Protein AF-A0A358QRC4-F1 (afdb_monomer)

Foldseek 3Di:
DDDDDDDDDDDDDDDDDDDDDDDDDDDDDDDDDDDDPDPDQQFDFAQAPNDTDGHGPVVSVVRNVVRVVVVVVVVVVVVVVVQQVQLCVQQVVQDDAPNHTRRGPVSVVVSVLLVVQLVVVVVVVDDPVVSVVVSVVVVVVVVVVVVVVVVVVVVVVVVLVVVLVVVVVVLVVVCCVVPVVCPDPVNVVVQDVQLVVLCVQCSVVVNPGGDRSNVSSVVVVVVVVVVVVVVVVVVVVCVVPPPVPPPDPPPPPPPADPVRLVPDDPVVVVVVVVVVVVVVVVVD

Mean predicted aligned error: 19.72 Å

Sequence (284 aa):
MDEFTNQSEVSQEQTQEVTQETTQETTQENTTQQVEQTPEPQRIKVKYNHQELELPYEEAVQHIQKGMNYDKAIERTRQEAAQQARDTYIAEQGYTWNGKPITTEAEYKEALREKEIYDRYQAQGLPEDVIQKLAKIDKIESEWENSKRSREESERKAQDEKDFTDRRNSMYEEFATEFPDYNTEEKWKTIPREVFVEAEKWLKSGGREGRRLADALTRYNWKQNMAQQQASEANQANAEASTGSVKGQAKSGTFFTRDQVANMSREEIRANYNAIKESEKRWK

pLDDT: mean 75.8, std 21.56, range [24.78, 96.31]

Radius of gyration: 40.07 Å; Cα contacts (8 Å, |Δi|>4): 136; chains: 1; bounding box: 69×63×121 Å

Solvent-accessible surface area (backbone atoms only — not comparable to full-atom values): 16890 Å² total; per-residue (Å²): 136,85,88,81,90,86,81,87,83,90,78,90,81,91,80,89,81,92,84,83,86,87,79,90,82,91,80,91,80,90,76,94,72,88,75,78,83,68,80,76,65,59,64,36,81,31,68,40,94,95,38,82,43,80,27,41,48,74,59,26,53,53,45,45,56,49,30,55,51,48,50,52,50,52,49,48,52,50,51,51,50,52,48,51,53,48,16,52,51,39,38,72,69,61,42,67,54,98,90,38,77,31,49,35,60,68,52,46,56,48,48,51,50,53,47,53,49,43,53,56,39,49,74,69,71,54,56,70,76,56,40,61,52,48,49,50,49,53,50,52,51,52,53,50,52,50,51,50,51,53,47,54,52,50,53,48,51,52,48,54,52,49,55,50,50,52,52,52,51,51,47,51,53,50,29,43,68,78,41,56,80,44,69,41,74,72,46,44,72,67,57,57,69,68,28,54,52,28,24,48,38,12,63,75,53,74,67,77,38,68,31,57,49,54,58,26,45,52,53,50,52,51,54,52,51,51,52,50,49,52,51,51,51,50,51,50,50,48,61,71,67,39,85,76,66,75,89,53,94,58,81,71,73,79,80,71,50,76,69,53,59,74,71,50,54,74,64,57,52,51,54,50,52,49,54,52,60,59,51,55,68,75,77,114

Secondary structure (DSSP, 8-state):
-------------------------------------PPPP-EEEEEETTEEEEEEHHHHHHHHHHHHHHHHHHHHHHHHHHHHHHHHHHHHHT-EETTEE--SHHHHHHHHHHHHHHHHHHTTT--HHHHHHHHHHHHHHHHHHHHHHHHHHHHHHHHHHHHHHHHHHHHHHHHHHH-GGGGSHHHHHTS-HHHHHHHHHHHHHTSSSS--HHHHHHHHHHHHHHHHHHHHHHHHHHHHH-TTS------------HHHHHTS-HHHHHHHHHHHHHHHTT--

Structure (mmCIF, N/CA/C/O backbone):
data_AF-A0A358QRC4-F1
#
_entry.id   AF-A0A358QRC4-F1
#
loop_
_atom_site.group_PDB
_atom_site.id
_atom_site.type_symbol
_atom_site.label_atom_id
_atom_site.label_alt_id
_atom_site.label_comp_id
_atom_site.label_asym_id
_atom_site.label_entity_id
_atom_site.label_seq_id
_atom_site.pdbx_PDB_ins_code
_atom_site.Cartn_x
_atom_site.Cartn_y
_atom_site.Cartn_z
_atom_site.occupancy
_atom_site.B_iso_or_equiv
_atom_site.auth_seq_id
_atom_site.auth_comp_id
_atom_site.auth_asym_id
_atom_site.auth_atom_id
_atom_site.pdbx_PDB_model_num
ATOM 1 N N . MET A 1 1 ? -25.048 -45.922 -8.218 1.00 35.94 1 MET A N 1
ATOM 2 C CA . MET A 1 1 ? -23.716 -45.881 -8.839 1.00 35.94 1 MET A CA 1
ATOM 3 C C . MET A 1 1 ? -23.920 -46.123 -10.314 1.00 35.94 1 MET A C 1
ATOM 5 O O . MET A 1 1 ? -24.384 -47.196 -10.675 1.00 35.94 1 MET A O 1
ATOM 9 N N . ASP A 1 2 ? -23.694 -45.034 -11.043 1.00 38.53 2 ASP A N 1
ATOM 10 C CA . ASP A 1 2 ? -23.218 -44.882 -12.422 1.00 38.53 2 ASP A CA 1
ATOM 11 C C . ASP A 1 2 ? -24.087 -45.473 -13.549 1.00 38.53 2 ASP A C 1
ATOM 13 O O . ASP A 1 2 ? -24.225 -46.683 -13.677 1.00 38.53 2 ASP A O 1
ATOM 17 N N . GLU A 1 3 ? -24.906 -44.694 -14.264 1.00 35.22 3 GLU A N 1
ATOM 18 C CA . GLU A 1 3 ? -24.659 -43.590 -15.224 1.00 35.22 3 GLU A CA 1
ATOM 19 C C . GLU A 1 3 ? -24.242 -44.002 -16.655 1.00 35.22 3 GLU A C 1
ATOM 21 O O . GLU A 1 3 ? -23.222 -44.637 -16.889 1.00 35.22 3 GLU A O 1
ATOM 26 N N . PHE A 1 4 ? -25.073 -43.505 -17.583 1.00 39.59 4 PHE A N 1
ATOM 27 C CA . PHE A 1 4 ? -24.833 -43.072 -18.966 1.00 39.59 4 PHE A CA 1
ATOM 28 C C . PHE A 1 4 ? -24.552 -44.080 -20.099 1.00 39.59 4 PHE A C 1
ATOM 30 O O . PHE A 1 4 ? -23.430 -44.451 -20.424 1.00 39.59 4 PHE A O 1
ATOM 37 N N . THR A 1 5 ? -25.650 -44.415 -20.786 1.00 37.06 5 THR A N 1
ATOM 38 C CA . THR A 1 5 ? -25.982 -43.993 -22.165 1.00 37.06 5 THR A CA 1
ATOM 39 C C . THR A 1 5 ? -24.822 -43.684 -23.120 1.00 37.06 5 THR A C 1
ATOM 41 O O . THR A 1 5 ? -24.160 -42.658 -23.003 1.00 37.06 5 THR A O 1
ATOM 44 N N . ASN A 1 6 ? -24.709 -44.494 -24.174 1.00 34.56 6 ASN A N 1
ATOM 45 C CA . ASN A 1 6 ? -24.026 -44.153 -25.419 1.00 34.56 6 ASN A CA 1
ATOM 46 C C . ASN A 1 6 ? -25.013 -44.433 -26.568 1.00 34.56 6 ASN A C 1
ATOM 48 O O . ASN A 1 6 ? -25.379 -45.588 -26.788 1.00 34.56 6 ASN A O 1
ATOM 52 N N . GLN A 1 7 ? -25.515 -43.384 -27.228 1.00 38.19 7 GLN A N 1
ATOM 53 C CA . GLN A 1 7 ? -26.351 -43.491 -28.426 1.00 38.19 7 GLN A CA 1
ATOM 54 C C . GLN A 1 7 ? -25.616 -42.908 -29.629 1.00 38.19 7 GLN A C 1
ATOM 56 O O . GLN A 1 7 ? -25.022 -41.833 -29.574 1.00 38.19 7 GLN A O 1
ATOM 61 N N . SER A 1 8 ? -25.686 -43.696 -30.691 1.00 33.47 8 SER A N 1
ATOM 62 C CA . SER A 1 8 ? -25.195 -43.486 -32.039 1.00 33.47 8 SER A CA 1
ATOM 63 C C . SER A 1 8 ? -25.976 -42.417 -32.820 1.00 33.47 8 SER A C 1
ATOM 65 O O . SER A 1 8 ? -27.046 -41.986 -32.408 1.00 33.47 8 SER A O 1
ATOM 67 N N . GLU A 1 9 ? -25.451 -42.149 -34.021 1.00 36.66 9 GLU A N 1
ATOM 68 C CA . GLU A 1 9 ? -26.154 -41.776 -35.266 1.00 36.66 9 GLU A CA 1
ATOM 69 C C . GLU A 1 9 ? -26.205 -40.303 -35.724 1.00 36.66 9 GLU A C 1
ATOM 71 O O . GLU A 1 9 ? -27.035 -39.485 -35.349 1.00 36.66 9 GLU A O 1
ATOM 76 N N . VAL A 1 10 ? -25.266 -40.039 -36.641 1.00 36.47 10 VAL A N 1
ATOM 77 C CA . VAL A 1 10 ? -25.372 -39.410 -37.973 1.00 36.47 10 VAL A CA 1
ATOM 78 C C . VAL A 1 10 ? -26.784 -39.085 -38.514 1.00 36.47 10 VAL A C 1
ATOM 80 O O . VAL A 1 10 ? -27.648 -39.948 -38.620 1.00 36.47 10 VAL A O 1
ATOM 83 N N . SER A 1 11 ? -26.930 -37.866 -39.049 1.00 32.41 11 SER A N 1
ATOM 84 C CA . SER A 1 11 ? -27.762 -37.477 -40.214 1.00 32.41 11 SER A CA 1
ATOM 85 C C . SER A 1 11 ? -27.084 -36.240 -40.848 1.00 32.41 11 SER A C 1
ATOM 87 O O . SER A 1 11 ? -26.689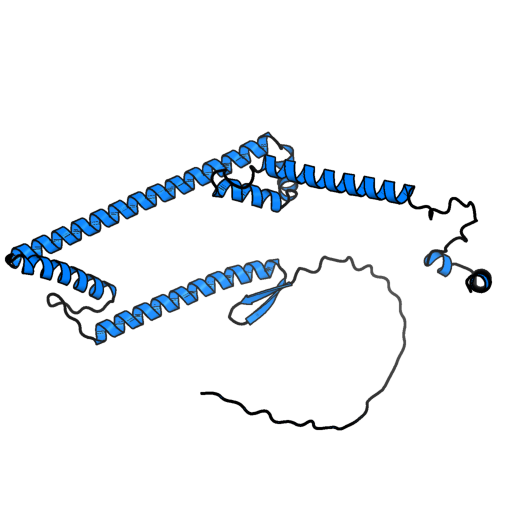 -35.345 -40.106 1.00 32.41 11 SER A O 1
ATOM 89 N N . GLN A 1 12 ? -26.637 -36.224 -42.119 1.00 32.22 12 GLN A N 1
ATOM 90 C CA . GLN A 1 12 ? -27.404 -36.040 -43.377 1.00 32.22 12 GLN A CA 1
ATOM 91 C C . GLN A 1 12 ? -28.421 -34.890 -43.294 1.00 32.22 12 GLN A C 1
ATOM 93 O O . GLN A 1 12 ? -29.162 -34.819 -42.327 1.00 32.22 12 GLN A O 1
ATOM 98 N N . GLU A 1 13 ? -28.620 -33.988 -44.253 1.00 31.91 13 GLU A N 1
ATOM 99 C CA . GLU A 1 13 ? -28.016 -33.563 -45.526 1.00 31.91 13 GLU A CA 1
ATOM 100 C C . GLU A 1 13 ? -28.882 -32.342 -45.974 1.00 31.91 13 GLU A C 1
ATOM 102 O O . GLU A 1 13 ? -29.924 -32.089 -45.371 1.00 31.91 13 GLU A O 1
ATOM 107 N N . GLN A 1 14 ? -28.507 -31.678 -47.076 1.00 32.22 14 GLN A N 1
ATOM 108 C CA . GLN A 1 14 ? -29.320 -30.781 -47.937 1.00 32.22 14 GLN A CA 1
ATOM 109 C C . GLN A 1 14 ? -29.411 -29.266 -47.628 1.00 32.22 14 GLN A C 1
ATOM 111 O O . GLN A 1 14 ? -29.562 -28.877 -46.479 1.00 32.22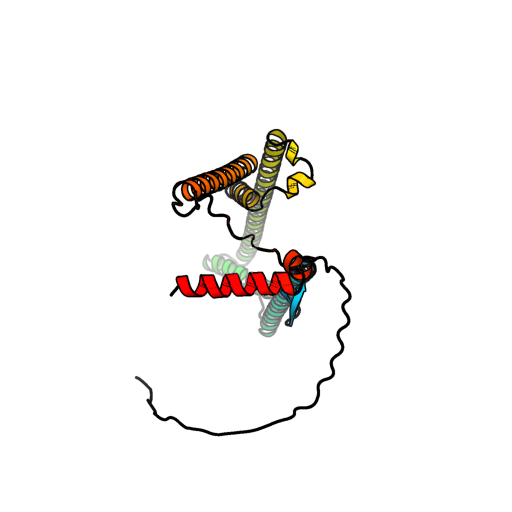 14 GLN A O 1
ATOM 116 N N . THR A 1 15 ? -29.446 -28.314 -48.583 1.00 26.53 15 THR A N 1
ATOM 117 C CA . THR A 1 15 ? -29.218 -28.222 -50.056 1.00 26.53 15 THR A CA 1
ATOM 118 C C . THR A 1 15 ? -29.613 -26.782 -50.491 1.00 26.53 15 THR A C 1
ATOM 120 O O . THR A 1 15 ? -30.682 -26.350 -50.082 1.00 26.53 15 THR A O 1
ATOM 123 N N . GLN A 1 16 ? -28.791 -26.114 -51.338 1.00 33.03 16 GLN A N 1
ATOM 124 C CA . GLN A 1 16 ? -29.100 -25.073 -52.380 1.00 33.03 16 GLN A CA 1
ATOM 125 C C . GLN A 1 16 ? -29.809 -23.740 -51.980 1.00 33.03 16 GLN A C 1
ATOM 127 O O . GLN A 1 16 ? -30.499 -23.682 -50.978 1.00 33.03 16 GLN A O 1
ATOM 132 N N . GLU A 1 17 ? -29.731 -22.587 -52.672 1.00 28.89 17 GLU A N 1
ATOM 133 C CA . GLU A 1 17 ? -29.199 -22.129 -53.976 1.00 28.89 17 GLU A CA 1
ATOM 134 C C . GLU A 1 17 ? -29.211 -20.566 -54.029 1.00 28.89 17 GLU A C 1
ATOM 136 O O . GLU A 1 17 ? -30.037 -19.974 -53.344 1.00 28.89 17 GLU A O 1
ATOM 141 N N . VAL A 1 18 ? -28.326 -19.944 -54.848 1.00 29.19 18 VAL A N 1
ATOM 142 C CA . VAL A 1 18 ? -28.559 -18.853 -55.862 1.00 29.19 18 VAL A CA 1
ATOM 143 C C . VAL A 1 18 ? -29.389 -17.606 -55.457 1.00 29.19 18 VAL A C 1
ATOM 145 O O . VAL A 1 18 ? -30.434 -17.717 -54.844 1.00 29.19 18 VAL A O 1
ATOM 148 N N . THR A 1 19 ? -29.168 -16.346 -55.853 1.00 24.78 19 THR A N 1
ATOM 149 C CA . THR A 1 19 ? -28.213 -15.555 -56.659 1.00 24.78 19 THR A CA 1
ATOM 150 C C . THR A 1 19 ? -28.744 -14.112 -56.591 1.00 24.78 19 THR A C 1
ATOM 152 O O . THR A 1 19 ? -29.960 -13.934 -56.587 1.00 24.78 19 THR A O 1
ATOM 155 N N . GLN A 1 20 ? -27.884 -13.089 -56.626 1.00 30.41 20 GLN A N 1
ATOM 156 C CA . GLN A 1 20 ? -28.142 -11.879 -57.426 1.00 30.41 20 GLN A CA 1
ATOM 157 C C . GLN A 1 20 ? -26.824 -11.149 -57.734 1.00 30.41 20 GLN A C 1
ATOM 159 O O . GLN A 1 20 ? -26.189 -10.554 -56.868 1.00 30.41 20 GLN A O 1
ATOM 164 N N . GLU A 1 21 ? -26.418 -11.269 -59.000 1.00 30.94 21 GLU A N 1
ATOM 165 C CA . GLU A 1 21 ? -25.492 -10.389 -59.719 1.00 30.94 21 GLU A CA 1
ATOM 166 C C . GLU A 1 21 ? -26.138 -9.025 -60.023 1.00 30.94 21 GLU A C 1
ATOM 168 O O . GLU A 1 21 ? -27.359 -8.887 -59.914 1.00 30.94 21 GLU A O 1
ATOM 173 N N . THR A 1 22 ? -25.308 -8.110 -60.559 1.00 25.28 22 THR A N 1
ATOM 174 C CA . THR A 1 22 ? -25.583 -6.879 -61.352 1.00 25.28 22 THR A CA 1
ATOM 175 C C . THR A 1 22 ? -25.091 -5.637 -60.588 1.00 25.28 22 THR A C 1
ATOM 177 O O . THR A 1 22 ? -25.573 -5.370 -59.498 1.00 25.28 22 THR A O 1
ATOM 180 N N . THR A 1 23 ? -24.152 -4.796 -61.036 1.00 25.36 23 THR A N 1
ATOM 181 C CA . THR A 1 23 ? -23.412 -4.666 -62.300 1.00 25.36 23 THR A CA 1
ATOM 182 C C . THR A 1 23 ? -22.198 -3.754 -62.075 1.00 25.36 23 THR A C 1
ATOM 184 O O . THR A 1 23 ? -22.209 -2.886 -61.205 1.00 25.36 23 THR A O 1
ATOM 187 N N . GLN A 1 24 ? -21.152 -3.983 -62.869 1.00 29.31 24 GLN A N 1
ATOM 188 C CA . GLN A 1 24 ? -19.954 -3.154 -63.010 1.00 29.31 24 GLN A CA 1
ATOM 189 C C . GLN A 1 24 ? -20.276 -1.749 -63.539 1.00 29.31 24 GLN A C 1
ATOM 191 O O . GLN A 1 24 ? -21.011 -1.626 -64.511 1.00 29.31 24 GLN A O 1
ATOM 196 N N . GLU A 1 25 ? -19.563 -0.729 -63.059 1.00 27.47 25 GLU A N 1
ATOM 197 C CA . GLU A 1 25 ? -19.023 0.273 -63.980 1.00 27.47 25 GLU A CA 1
ATOM 198 C C . GLU A 1 25 ? -17.669 0.798 -63.494 1.00 27.47 25 GLU A C 1
ATOM 200 O O . GLU A 1 25 ? -17.449 1.126 -62.330 1.00 27.47 25 GLU A O 1
ATOM 205 N N . THR A 1 26 ? -16.724 0.770 -64.425 1.00 26.81 26 THR A N 1
ATOM 206 C CA . THR A 1 26 ? -15.337 1.200 -64.306 1.00 26.81 26 THR A CA 1
ATOM 207 C C . THR A 1 26 ? -15.262 2.716 -64.449 1.00 26.81 26 THR A C 1
ATOM 209 O O . THR A 1 26 ? -15.763 3.249 -65.429 1.00 26.81 26 THR A O 1
ATOM 212 N N . THR A 1 27 ? -14.547 3.409 -63.564 1.00 24.91 27 THR A N 1
ATOM 213 C CA . THR A 1 27 ? -13.759 4.598 -63.932 1.00 24.91 27 THR A CA 1
ATOM 214 C C . THR A 1 27 ? -12.578 4.713 -62.971 1.00 24.91 27 THR A C 1
ATOM 216 O O . THR A 1 27 ? -12.746 4.848 -61.762 1.00 24.91 27 THR A O 1
ATOM 219 N N . GLN A 1 28 ? -11.371 4.603 -63.524 1.00 28.77 28 GLN A N 1
ATOM 220 C CA . GLN A 1 28 ? -10.134 5.008 -62.869 1.00 28.77 28 GLN A CA 1
ATOM 221 C C . GLN A 1 28 ? -10.075 6.535 -62.849 1.00 28.77 28 GLN A C 1
ATOM 223 O O . GLN A 1 28 ? -10.122 7.149 -63.910 1.00 28.77 28 GLN A O 1
ATOM 228 N N . GLU A 1 29 ? -9.839 7.128 -61.683 1.00 26.30 29 GLU A N 1
ATOM 229 C CA . GLU A 1 29 ? -9.056 8.356 -61.618 1.00 26.30 29 GLU A CA 1
ATOM 230 C C . GLU A 1 29 ? -8.126 8.316 -60.406 1.00 26.30 29 GLU A C 1
ATOM 232 O O . GLU A 1 29 ? -8.501 8.025 -59.272 1.00 26.30 29 GLU A O 1
ATOM 237 N N . ASN A 1 30 ? -6.857 8.517 -60.724 1.00 27.59 30 ASN A N 1
ATOM 238 C CA . ASN A 1 30 ? -5.701 8.457 -59.862 1.00 27.59 30 ASN A CA 1
ATOM 239 C C . ASN A 1 30 ? -5.524 9.849 -59.245 1.00 27.59 30 ASN A C 1
ATOM 241 O O . ASN A 1 30 ? -5.210 10.788 -59.969 1.00 27.59 30 ASN A O 1
ATOM 245 N N . THR A 1 31 ? -5.706 10.000 -57.934 1.00 26.44 31 THR A N 1
ATOM 246 C CA . THR A 1 31 ? -5.122 11.129 -57.196 1.00 26.44 31 THR A CA 1
ATOM 247 C C . THR A 1 31 ? -4.416 10.597 -55.962 1.00 26.44 31 THR A C 1
ATOM 249 O O . THR A 1 31 ? -5.024 10.157 -54.991 1.00 26.44 31 THR A O 1
ATOM 252 N N . THR A 1 32 ? -3.095 10.645 -56.045 1.00 29.02 32 THR A N 1
ATOM 253 C CA . THR A 1 32 ? -2.133 10.483 -54.966 1.00 29.02 32 THR A CA 1
ATOM 254 C C . THR A 1 32 ? -2.446 11.451 -53.823 1.00 29.02 32 THR A C 1
ATOM 256 O O . THR A 1 32 ? -2.274 12.658 -53.978 1.00 29.02 32 THR A O 1
ATOM 259 N N . GLN A 1 33 ? -2.831 10.933 -52.658 1.00 28.23 33 GLN A N 1
ATOM 260 C CA . GLN A 1 33 ? -2.578 11.597 -51.381 1.00 28.23 33 GLN A CA 1
ATOM 261 C C . GLN A 1 33 ? -1.934 10.599 -50.424 1.00 28.23 33 GLN A C 1
ATOM 263 O O . GLN A 1 33 ? -2.440 9.516 -50.142 1.00 28.23 33 GLN A O 1
ATOM 268 N N . GLN A 1 34 ? -0.739 10.987 -50.008 1.00 31.95 34 GLN A N 1
ATOM 269 C CA . GLN A 1 34 ? 0.137 10.333 -49.062 1.00 31.95 34 GLN A CA 1
ATOM 270 C C . GLN A 1 34 ? -0.545 10.379 -47.688 1.00 31.95 34 GLN A C 1
ATOM 272 O O . GLN A 1 34 ? -0.606 11.436 -47.068 1.00 31.95 34 GLN A O 1
ATOM 277 N N . VAL A 1 35 ? -1.110 9.257 -47.235 1.00 28.11 35 VAL A N 1
ATOM 278 C CA . VAL A 1 35 ? -1.639 9.149 -45.871 1.00 28.11 35 VAL A CA 1
ATOM 279 C C . VAL A 1 35 ? -0.479 8.772 -44.959 1.00 28.11 35 VAL A C 1
ATOM 281 O O . VAL A 1 35 ? 0.003 7.639 -44.952 1.00 28.11 35 VAL A O 1
ATOM 284 N N . GLU A 1 36 ? -0.009 9.776 -44.232 1.00 32.78 36 GLU A N 1
ATOM 285 C CA . GLU A 1 36 ? 0.770 9.665 -43.005 1.00 32.78 36 GLU A CA 1
ATOM 286 C C . GLU A 1 36 ? 0.129 8.593 -42.105 1.00 32.78 36 GLU A C 1
ATOM 288 O O . GLU A 1 36 ? -1.006 8.750 -41.648 1.00 32.78 36 GLU A O 1
ATOM 293 N N . GLN A 1 37 ? 0.822 7.470 -41.880 1.00 29.97 37 GLN A N 1
ATOM 294 C CA . GLN A 1 37 ? 0.393 6.471 -40.901 1.00 29.97 37 GLN A CA 1
ATOM 295 C C . GLN A 1 37 ? 0.541 7.076 -39.504 1.00 29.97 37 GLN A C 1
ATOM 297 O O . GLN A 1 37 ? 1.573 6.961 -38.848 1.00 29.97 37 GLN A O 1
ATOM 302 N N . THR A 1 38 ? -0.513 7.758 -39.073 1.00 36.56 38 THR A N 1
ATOM 303 C CA . THR A 1 38 ? -0.747 8.084 -37.671 1.00 36.56 38 THR A CA 1
ATOM 304 C C . THR A 1 38 ? -0.871 6.750 -36.925 1.00 36.56 38 THR A C 1
ATOM 306 O O . THR A 1 38 ? -1.622 5.891 -37.393 1.00 36.56 38 THR A O 1
ATOM 309 N N . PRO A 1 39 ? -0.139 6.513 -35.819 1.00 42.53 39 PRO A N 1
ATOM 310 C CA . PRO A 1 39 ? -0.280 5.275 -35.063 1.00 42.53 39 PRO A CA 1
ATOM 311 C C . PRO A 1 39 ? -1.731 5.166 -34.597 1.00 42.53 39 PRO A C 1
ATOM 313 O O . PRO A 1 39 ? -2.213 6.037 -33.871 1.00 42.53 39 PRO A O 1
ATOM 316 N N . GLU A 1 40 ? -2.444 4.132 -35.049 1.00 48.28 40 GLU A N 1
ATOM 317 C CA . GLU A 1 40 ? -3.806 3.892 -34.584 1.00 48.28 40 GLU A CA 1
ATOM 318 C C . GLU A 1 40 ? -3.783 3.811 -33.050 1.00 48.28 40 GLU A C 1
ATOM 320 O O . GLU A 1 40 ? -2.978 3.058 -32.485 1.00 48.28 40 GLU A O 1
ATOM 325 N N . PRO A 1 41 ? -4.611 4.603 -32.348 1.00 54.34 41 PRO A N 1
ATOM 326 C CA . PRO A 1 41 ? -4.615 4.589 -30.899 1.00 54.34 41 PRO A CA 1
ATOM 327 C C . PRO A 1 41 ? -5.016 3.189 -30.446 1.00 54.34 41 PRO A C 1
ATOM 329 O O . PRO A 1 41 ? -6.094 2.709 -30.798 1.00 54.34 41 PRO A O 1
ATOM 332 N N . GLN A 1 42 ? -4.141 2.530 -29.682 1.00 56.72 42 GLN A N 1
ATOM 333 C CA . GLN A 1 42 ? -4.389 1.196 -29.137 1.00 56.72 42 GLN A CA 1
ATOM 334 C C . GLN A 1 42 ? -5.757 1.196 -28.448 1.00 56.72 42 GLN A C 1
ATOM 336 O O . GLN A 1 42 ? -5.951 1.895 -27.451 1.00 56.72 42 GLN A O 1
ATOM 341 N N . ARG A 1 43 ? -6.728 0.470 -29.013 1.00 58.50 43 ARG A N 1
ATOM 342 C CA . ARG A 1 43 ? -8.075 0.377 -28.451 1.00 58.50 43 ARG A CA 1
ATOM 343 C C . ARG A 1 43 ? -8.089 -0.709 -27.388 1.00 58.50 43 ARG A C 1
ATOM 345 O O . ARG A 1 43 ? -7.712 -1.848 -27.651 1.00 58.50 43 ARG A O 1
ATOM 352 N N . ILE A 1 44 ? -8.505 -0.348 -26.183 1.00 66.94 44 ILE A N 1
ATOM 353 C CA . ILE A 1 44 ? -8.628 -1.257 -25.048 1.00 66.94 44 ILE A CA 1
ATOM 354 C C . ILE A 1 44 ? -10.113 -1.474 -24.777 1.00 66.94 44 ILE A C 1
ATOM 356 O O . ILE A 1 44 ? -10.894 -0.523 -24.720 1.00 66.94 44 ILE A O 1
ATOM 360 N N . LYS A 1 45 ? -10.497 -2.738 -24.579 1.00 74.31 45 LYS A N 1
ATOM 361 C CA . LYS A 1 45 ? -11.818 -3.106 -24.065 1.00 74.31 45 LYS A CA 1
ATOM 362 C C . LYS A 1 45 ? -11.909 -2.721 -22.595 1.00 74.31 45 LYS A C 1
ATOM 364 O O . LYS A 1 45 ? -11.236 -3.315 -21.753 1.00 74.31 45 LYS A O 1
ATOM 369 N N . VAL A 1 46 ? -12.744 -1.739 -22.286 1.00 66.19 46 VAL A N 1
ATOM 370 C CA . VAL A 1 46 ? -13.013 -1.285 -20.922 1.00 66.19 46 VAL A CA 1
ATOM 371 C C . VAL A 1 46 ? -14.443 -1.631 -20.553 1.00 66.19 46 VAL A C 1
ATOM 373 O O . VAL A 1 46 ? -15.387 -1.261 -21.247 1.00 66.19 46 VAL A O 1
ATOM 376 N N . LYS A 1 47 ? -14.608 -2.325 -19.426 1.00 72.94 47 LYS A N 1
ATOM 377 C CA . LYS A 1 47 ? -15.921 -2.578 -18.838 1.00 72.94 47 LYS A CA 1
ATOM 378 C C . LYS A 1 47 ? -16.328 -1.361 -18.013 1.00 72.94 47 LYS A C 1
ATOM 380 O O . LYS A 1 47 ? -15.769 -1.119 -16.948 1.00 72.94 47 LYS A O 1
ATOM 385 N N . TYR A 1 48 ? -17.291 -0.595 -18.507 1.00 65.62 48 TYR A N 1
ATOM 386 C CA . TYR A 1 48 ? -17.822 0.587 -17.833 1.00 65.62 48 TYR A CA 1
ATOM 387 C C . TYR A 1 48 ? -19.345 0.483 -17.784 1.00 65.62 48 TYR A C 1
ATOM 389 O O . TYR A 1 48 ? -19.980 0.245 -18.807 1.00 65.62 48 TYR A O 1
ATOM 397 N N . ASN A 1 49 ? -19.937 0.623 -16.594 1.00 66.94 49 ASN A N 1
ATOM 398 C CA . ASN A 1 49 ? -21.392 0.555 -16.403 1.00 66.94 49 ASN A CA 1
ATOM 399 C C . ASN A 1 49 ? -22.046 -0.705 -17.027 1.00 66.94 49 ASN A C 1
ATOM 401 O O . ASN A 1 49 ? -23.052 -0.626 -17.725 1.00 66.94 49 ASN A O 1
ATOM 405 N N . HIS A 1 50 ? -21.428 -1.873 -16.812 1.00 62.88 50 HIS A N 1
ATOM 406 C CA . HIS A 1 50 ? -21.840 -3.181 -17.354 1.00 62.88 50 HIS A CA 1
ATOM 407 C C . HIS A 1 50 ? -21.811 -3.333 -18.886 1.00 62.88 50 HIS A C 1
ATOM 409 O O . HIS A 1 50 ? -22.260 -4.359 -19.391 1.00 62.88 50 HIS A O 1
ATOM 415 N N . GLN A 1 51 ? -21.233 -2.379 -19.618 1.00 61.78 51 GLN A N 1
ATOM 416 C CA . GLN A 1 51 ? -21.049 -2.452 -21.067 1.00 61.78 51 GLN A CA 1
ATOM 417 C C . GLN A 1 51 ? -19.559 -2.559 -21.413 1.00 61.78 51 GLN A C 1
ATOM 419 O O . GLN A 1 51 ? -18.715 -1.918 -20.783 1.00 61.78 51 GLN A O 1
ATOM 424 N N . GLU A 1 52 ? -19.232 -3.402 -22.394 1.00 72.44 52 GLU A N 1
ATOM 425 C CA . GLU A 1 52 ? -17.884 -3.495 -22.959 1.00 72.44 52 GLU A CA 1
ATOM 426 C C . GLU A 1 52 ? -17.728 -2.413 -24.031 1.00 72.44 52 GLU A C 1
ATOM 428 O O . GLU A 1 52 ? -18.371 -2.469 -25.078 1.00 72.44 52 GLU A O 1
ATOM 433 N N . LEU A 1 53 ? -16.905 -1.404 -23.745 1.00 71.38 53 LEU A N 1
ATOM 434 C CA . LEU A 1 53 ? -16.607 -0.299 -24.652 1.00 71.38 53 LEU A CA 1
ATOM 435 C C . LEU A 1 53 ? -15.169 -0.437 -25.159 1.00 71.38 53 LEU A C 1
ATOM 437 O O . LEU A 1 53 ? -14.232 -0.531 -24.367 1.00 71.38 53 LEU A O 1
ATOM 441 N N . GLU A 1 54 ? -14.984 -0.447 -26.478 1.00 74.12 54 GLU A N 1
ATOM 442 C CA . GLU A 1 54 ? -13.662 -0.378 -27.106 1.00 74.12 54 GLU A CA 1
ATOM 443 C C . GLU A 1 54 ? -13.267 1.087 -27.291 1.00 74.12 54 GLU A C 1
ATOM 445 O O . GLU A 1 54 ? -13.756 1.763 -28.197 1.00 74.12 54 GLU A O 1
ATOM 450 N N . LEU A 1 55 ? -12.394 1.578 -26.411 1.00 67.19 55 LEU A N 1
ATOM 451 C CA . LEU A 1 55 ? -11.980 2.980 -26.374 1.00 67.19 55 LEU A CA 1
ATOM 452 C C . LEU A 1 55 ? -10.479 3.116 -26.643 1.00 67.19 55 LEU A C 1
ATOM 454 O O . LEU A 1 55 ? -9.710 2.225 -26.269 1.00 67.19 55 LEU A O 1
ATOM 458 N N . PRO A 1 56 ? -10.033 4.215 -27.277 1.00 76.38 56 PRO A N 1
ATOM 459 C CA . PRO A 1 56 ? -8.611 4.510 -27.419 1.00 76.38 56 PRO A CA 1
ATOM 460 C C . PRO A 1 56 ? -7.942 4.609 -26.040 1.00 76.38 56 PRO A C 1
ATOM 462 O O . PRO A 1 56 ? -8.571 5.034 -25.073 1.00 76.38 56 PRO A O 1
ATOM 465 N N . TYR A 1 57 ? -6.666 4.217 -25.953 1.00 66.44 57 TYR A N 1
ATOM 466 C CA . TYR A 1 57 ? -5.911 4.053 -24.703 1.00 66.44 57 TYR A CA 1
ATOM 467 C C . TYR A 1 57 ? -6.129 5.178 -23.676 1.00 66.44 57 TYR A C 1
ATOM 469 O O . TYR A 1 57 ? -6.410 4.896 -22.515 1.00 66.44 57 TYR A O 1
ATOM 477 N N . GLU A 1 58 ? -6.052 6.447 -24.084 1.00 66.56 58 GLU A N 1
ATOM 478 C CA . GLU A 1 58 ? -6.191 7.578 -23.155 1.00 66.56 58 GLU A CA 1
ATOM 479 C C . GLU A 1 58 ? -7.599 7.711 -22.555 1.00 66.56 58 GLU A C 1
ATOM 481 O O . GLU A 1 58 ? -7.745 7.933 -21.350 1.00 66.56 58 GLU A O 1
ATOM 486 N N . GLU A 1 59 ? -8.643 7.511 -23.360 1.00 63.94 59 GLU A N 1
ATOM 487 C CA . GLU A 1 59 ? -10.026 7.500 -22.875 1.00 63.94 59 GLU A CA 1
ATOM 488 C C . GLU A 1 59 ? -10.292 6.244 -22.040 1.00 63.94 59 GLU A C 1
ATOM 490 O O . GLU A 1 59 ? -10.924 6.309 -20.982 1.00 63.94 59 GLU A O 1
ATOM 495 N N . ALA A 1 60 ? -9.730 5.107 -22.452 1.00 62.25 60 ALA A N 1
ATOM 496 C CA . ALA A 1 60 ? -9.801 3.860 -21.713 1.00 62.25 60 ALA A CA 1
ATOM 497 C C . ALA A 1 60 ? -9.249 4.010 -20.285 1.00 62.25 60 ALA A C 1
ATOM 499 O O . ALA A 1 60 ? -9.906 3.563 -19.348 1.00 62.25 60 ALA A O 1
ATOM 500 N N . VAL A 1 61 ? -8.116 4.697 -20.073 1.00 66.62 61 VAL A N 1
ATOM 501 C CA . VAL A 1 61 ? -7.586 4.953 -18.717 1.00 66.62 61 VAL A CA 1
ATOM 502 C C . VAL A 1 61 ? -8.596 5.712 -17.854 1.00 66.62 61 VAL A C 1
ATOM 504 O O . VAL A 1 61 ? -8.830 5.327 -16.705 1.00 66.62 61 VAL A O 1
ATOM 507 N N . GLN A 1 62 ? -9.240 6.750 -18.393 1.00 69.56 62 GLN A N 1
ATOM 508 C CA . GLN A 1 62 ? -10.248 7.510 -17.648 1.00 69.56 62 GLN A CA 1
ATOM 509 C C . GLN A 1 62 ? -11.475 6.655 -17.312 1.00 69.56 62 GLN A C 1
ATOM 511 O O . GLN A 1 62 ? -11.984 6.716 -16.191 1.00 69.56 62 GLN A O 1
ATOM 516 N N . HIS A 1 63 ? -11.948 5.839 -18.254 1.00 67.00 63 HIS A N 1
ATOM 517 C CA . HIS A 1 63 ? -13.086 4.947 -18.036 1.00 67.00 63 HIS A CA 1
ATOM 518 C C . HIS A 1 63 ? -12.760 3.790 -17.083 1.00 67.00 63 HIS A C 1
ATOM 520 O O . HIS A 1 63 ? -1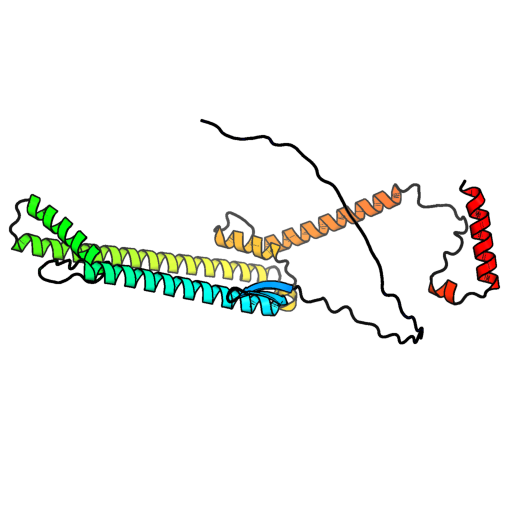3.618 3.421 -16.285 1.00 67.00 63 HIS A O 1
ATOM 526 N N . ILE A 1 64 ? -11.526 3.279 -17.084 1.00 67.50 64 ILE A N 1
ATOM 527 C CA . ILE A 1 64 ? -11.034 2.284 -16.118 1.00 67.50 64 ILE A CA 1
ATOM 528 C C . ILE A 1 64 ? -10.971 2.893 -14.714 1.00 67.50 64 ILE A C 1
ATOM 530 O O . ILE A 1 64 ? -11.461 2.290 -13.762 1.00 67.50 64 ILE A O 1
ATOM 534 N N . GLN A 1 65 ? -10.411 4.099 -14.564 1.00 63.31 65 GLN A N 1
ATOM 535 C CA . GLN A 1 65 ? -10.351 4.789 -13.269 1.00 63.31 65 GLN A CA 1
ATOM 536 C C . GLN A 1 65 ? -11.749 5.108 -12.729 1.00 63.31 65 GLN A C 1
ATOM 538 O O . GLN A 1 65 ? -12.023 4.891 -11.548 1.00 63.31 65 GLN A O 1
ATOM 543 N N . LYS A 1 66 ? -12.654 5.581 -13.596 1.00 70.00 66 LYS A N 1
ATOM 544 C CA . LYS A 1 66 ? -14.058 5.804 -13.236 1.00 70.00 66 LYS A CA 1
ATOM 545 C C . LYS A 1 66 ? -14.745 4.487 -12.878 1.00 70.00 66 LYS A C 1
ATOM 547 O O . LYS A 1 66 ? -15.364 4.427 -11.825 1.00 70.00 66 LYS A O 1
ATOM 552 N N . GLY A 1 67 ? -14.593 3.436 -13.684 1.00 62.41 67 GLY A N 1
ATOM 553 C CA . GLY A 1 67 ? -15.127 2.094 -13.425 1.00 62.41 67 GLY A CA 1
ATOM 554 C C . GLY A 1 67 ? -14.678 1.536 -12.075 1.00 62.41 67 GLY A C 1
ATOM 555 O O . GLY A 1 67 ? -15.515 1.130 -11.283 1.00 62.41 67 GLY A O 1
ATOM 556 N N . MET A 1 68 ? -13.391 1.660 -11.741 1.00 65.88 68 MET A N 1
ATOM 557 C CA . MET A 1 68 ? -12.853 1.277 -10.430 1.00 65.88 68 MET A CA 1
ATOM 558 C C . MET A 1 68 ? -13.483 2.073 -9.275 1.00 65.88 68 MET A C 1
ATOM 560 O O . MET A 1 68 ? -13.689 1.541 -8.184 1.00 65.88 68 MET A O 1
ATOM 564 N N . ASN A 1 69 ? -13.787 3.354 -9.491 1.00 68.50 69 ASN A N 1
ATOM 565 C CA . ASN A 1 69 ? -14.467 4.178 -8.495 1.00 68.50 69 ASN A CA 1
ATOM 566 C C . ASN A 1 69 ? -15.950 3.787 -8.349 1.00 68.50 69 ASN A C 1
ATOM 568 O O . ASN A 1 69 ? -16.451 3.694 -7.231 1.00 68.50 69 ASN A O 1
ATOM 572 N N . TYR A 1 70 ? -16.630 3.484 -9.460 1.00 62.94 70 TYR A N 1
ATOM 573 C CA . TYR A 1 70 ? -17.995 2.953 -9.451 1.00 62.94 70 TYR A CA 1
ATOM 574 C C . TYR A 1 70 ? -18.067 1.584 -8.776 1.00 62.94 70 TYR A C 1
ATOM 576 O O . TYR A 1 70 ? -18.948 1.386 -7.952 1.00 62.94 70 TYR A O 1
ATOM 584 N N . ASP A 1 71 ? -17.121 0.680 -9.030 1.00 69.12 71 ASP A N 1
ATOM 585 C CA . ASP A 1 71 ? -17.064 -0.629 -8.375 1.00 69.12 71 ASP A CA 1
ATOM 586 C C . ASP A 1 71 ? -16.896 -0.483 -6.860 1.00 69.12 71 ASP A C 1
ATOM 588 O O . ASP A 1 71 ? -17.633 -1.102 -6.097 1.00 69.12 71 ASP A O 1
ATOM 592 N N . LYS A 1 72 ? -16.011 0.413 -6.399 1.00 72.12 72 LYS A N 1
ATOM 593 C CA . LYS A 1 72 ? -15.881 0.727 -4.965 1.00 72.12 72 LYS A CA 1
ATOM 594 C C . LYS A 1 72 ? -17.144 1.361 -4.382 1.00 72.12 72 LYS A C 1
ATOM 596 O O . LYS A 1 72 ? -17.478 1.096 -3.230 1.00 72.12 72 LYS A O 1
ATOM 601 N N . ALA A 1 73 ? -17.842 2.206 -5.138 1.00 71.25 73 ALA A N 1
ATOM 602 C CA . ALA A 1 73 ? -19.096 2.815 -4.699 1.00 71.25 73 ALA A CA 1
ATOM 603 C C . ALA A 1 73 ? -20.239 1.786 -4.629 1.00 71.25 73 ALA A C 1
ATOM 605 O O . ALA A 1 73 ? -21.009 1.778 -3.671 1.00 71.25 73 ALA A O 1
ATOM 606 N N . ILE A 1 74 ? -20.320 0.877 -5.601 1.00 73.94 74 ILE A N 1
ATOM 607 C CA . ILE A 1 74 ? -21.269 -0.241 -5.619 1.00 73.94 74 ILE A CA 1
ATOM 608 C C . ILE A 1 74 ? -20.962 -1.208 -4.474 1.00 73.94 74 ILE A C 1
ATOM 610 O O . ILE A 1 74 ? -21.865 -1.677 -3.790 1.00 73.94 74 ILE A O 1
ATOM 614 N N . GLU A 1 75 ? -19.689 -1.486 -4.210 1.00 79.00 75 GLU A N 1
ATOM 615 C CA . GLU A 1 75 ? -19.289 -2.340 -3.098 1.00 79.00 75 GLU A CA 1
ATOM 616 C C . GLU A 1 75 ? -19.622 -1.700 -1.745 1.00 79.00 75 GLU A C 1
ATOM 618 O O . GLU A 1 75 ? -20.187 -2.374 -0.888 1.00 79.00 75 GLU A O 1
ATOM 623 N N . ARG A 1 76 ? -19.371 -0.394 -1.570 1.00 77.94 76 ARG A N 1
ATOM 624 C CA . ARG A 1 76 ? -19.782 0.346 -0.365 1.00 77.94 76 ARG A CA 1
ATOM 625 C C . ARG A 1 76 ? -21.290 0.352 -0.182 1.00 77.94 76 ARG A C 1
ATOM 627 O O . ARG A 1 76 ? -21.754 -0.011 0.886 1.00 77.94 76 ARG A O 1
ATOM 634 N N . THR A 1 77 ? -22.056 0.678 -1.218 1.00 75.12 77 THR A N 1
ATOM 635 C CA . THR A 1 77 ? -23.527 0.661 -1.136 1.00 75.12 77 THR A CA 1
ATOM 636 C C . THR A 1 77 ? -24.063 -0.740 -0.859 1.00 75.12 77 THR A C 1
ATOM 638 O O . THR A 1 77 ? -25.001 -0.892 -0.083 1.00 75.12 77 THR A O 1
ATOM 641 N N . ARG A 1 78 ? -23.443 -1.790 -1.410 1.00 83.62 78 ARG A N 1
ATOM 642 C CA . ARG A 1 78 ? -23.781 -3.181 -1.084 1.00 83.62 78 ARG A CA 1
ATOM 643 C C . ARG A 1 78 ? -23.430 -3.535 0.361 1.00 83.62 78 ARG A C 1
ATOM 645 O O . ARG A 1 78 ? -24.204 -4.244 0.997 1.00 83.62 78 ARG A O 1
ATOM 652 N N . GLN A 1 79 ? -22.290 -3.077 0.873 1.00 84.00 79 GLN A N 1
ATOM 653 C CA . GLN A 1 79 ? -21.893 -3.278 2.269 1.00 84.00 79 GLN A CA 1
ATOM 654 C C . GLN A 1 79 ? -22.819 -2.525 3.227 1.00 84.00 79 GLN A C 1
ATOM 656 O O . GLN A 1 79 ? -23.292 -3.120 4.188 1.00 84.00 79 GLN A O 1
ATOM 661 N N . GLU A 1 80 ? -23.140 -1.268 2.933 1.00 84.88 80 GLU A N 1
ATOM 662 C CA . GLU A 1 80 ? -24.084 -0.446 3.694 1.00 84.88 80 GLU A CA 1
ATOM 663 C C . GLU A 1 80 ? -25.485 -1.063 3.678 1.00 84.88 80 GLU A C 1
ATOM 665 O O . GLU A 1 80 ? -26.091 -1.221 4.732 1.00 84.88 80 GLU A O 1
ATOM 670 N N . ALA A 1 81 ? -25.976 -1.505 2.516 1.00 84.81 81 ALA A N 1
ATOM 671 C CA . ALA A 1 81 ? -27.257 -2.200 2.408 1.00 84.81 81 ALA A CA 1
ATOM 672 C C . ALA A 1 81 ? -27.252 -3.536 3.168 1.00 84.81 81 ALA A C 1
ATOM 674 O O . ALA A 1 81 ? -28.230 -3.877 3.829 1.00 84.81 81 ALA A O 1
ATOM 675 N N . ALA A 1 82 ? -26.151 -4.292 3.118 1.00 87.00 82 ALA A N 1
ATOM 676 C CA . ALA A 1 82 ? -26.006 -5.522 3.892 1.00 87.00 82 ALA A CA 1
ATOM 677 C C . ALA A 1 82 ? -25.962 -5.248 5.402 1.00 87.00 82 ALA A C 1
ATOM 679 O O . ALA A 1 82 ? -26.512 -6.032 6.172 1.00 87.00 82 ALA A O 1
ATOM 680 N N . GLN A 1 83 ? -25.334 -4.153 5.830 1.00 86.06 83 GLN A N 1
ATOM 681 C CA . GLN A 1 83 ? -25.293 -3.739 7.228 1.00 86.06 83 GLN A CA 1
ATOM 682 C C . GLN A 1 83 ? -26.675 -3.284 7.704 1.00 86.06 83 GLN A C 1
ATOM 684 O O . GLN A 1 83 ? -27.161 -3.788 8.708 1.00 86.06 83 GLN A O 1
ATOM 689 N N . GLN A 1 84 ? -27.372 -2.461 6.921 1.00 88.38 84 GLN A N 1
ATOM 690 C CA . GLN A 1 84 ? -28.758 -2.073 7.192 1.00 88.38 84 GLN A CA 1
ATOM 691 C C . GLN A 1 84 ? -29.698 -3.285 7.251 1.00 88.38 84 GLN A C 1
ATOM 693 O O . GLN A 1 84 ? -30.563 -3.345 8.119 1.00 88.38 84 GLN A O 1
ATOM 698 N N . ALA A 1 85 ? -29.525 -4.279 6.374 1.00 88.12 85 ALA A N 1
ATOM 699 C CA . ALA A 1 85 ? -30.300 -5.521 6.415 1.00 88.12 85 ALA A CA 1
ATOM 700 C C . ALA A 1 85 ? -30.041 -6.334 7.699 1.00 88.12 85 ALA A C 1
ATOM 702 O O . ALA A 1 85 ? -30.953 -6.946 8.247 1.00 88.12 85 ALA A O 1
ATOM 703 N N . ARG A 1 86 ? -28.803 -6.335 8.207 1.00 89.25 86 ARG A N 1
ATOM 704 C CA . ARG A 1 86 ? -28.465 -6.977 9.488 1.00 89.25 86 ARG A CA 1
ATOM 705 C C . ARG A 1 86 ? -29.031 -6.209 10.674 1.00 89.25 86 ARG A C 1
ATOM 707 O O . ARG A 1 86 ? -29.586 -6.831 11.572 1.00 89.25 86 ARG A O 1
ATOM 714 N N . ASP A 1 87 ? -28.916 -4.886 10.663 1.00 89.88 87 ASP A N 1
ATOM 715 C CA . ASP A 1 87 ? -29.438 -4.019 11.719 1.00 89.88 87 ASP A CA 1
ATOM 716 C C . ASP A 1 87 ? -30.968 -4.122 11.794 1.00 89.88 87 ASP A C 1
ATOM 718 O O . ASP A 1 87 ? -31.522 -4.361 12.862 1.00 89.88 87 ASP A O 1
ATOM 722 N N . THR A 1 88 ? -31.660 -4.069 10.652 1.00 87.88 88 THR A N 1
ATOM 723 C CA . THR A 1 88 ? -33.118 -4.287 10.589 1.00 87.88 88 THR A CA 1
ATOM 724 C C . THR A 1 88 ? -33.513 -5.671 11.090 1.00 87.88 88 THR A C 1
ATOM 726 O O . THR A 1 88 ? -34.401 -5.763 11.931 1.00 87.88 88 THR A O 1
ATOM 729 N N . TYR A 1 89 ? -32.812 -6.732 10.679 1.00 89.88 89 TYR A N 1
ATOM 730 C CA . TYR A 1 89 ? -33.045 -8.076 11.211 1.00 89.88 89 TYR A CA 1
ATOM 731 C C . TYR A 1 89 ? -32.877 -8.133 12.739 1.00 89.88 89 TYR A C 1
ATOM 733 O O . TYR A 1 89 ? -33.713 -8.711 13.428 1.00 89.88 89 TYR A O 1
ATOM 741 N N . ILE A 1 90 ? -31.829 -7.513 13.290 1.00 90.06 90 ILE A N 1
ATOM 742 C CA . ILE A 1 90 ? -31.578 -7.465 14.740 1.00 90.06 90 ILE A CA 1
ATOM 743 C C . ILE A 1 90 ? -32.670 -6.679 15.468 1.00 90.06 90 ILE A C 1
ATOM 745 O O . ILE A 1 90 ? -33.157 -7.138 16.503 1.00 90.06 90 ILE A O 1
ATOM 749 N N . ALA A 1 91 ? -33.089 -5.541 14.917 1.00 88.50 91 ALA A N 1
ATOM 750 C CA . ALA A 1 91 ? -34.193 -4.756 15.451 1.00 88.50 91 ALA A CA 1
ATOM 751 C C . ALA A 1 91 ? -35.514 -5.552 15.441 1.00 88.50 91 ALA A C 1
ATOM 753 O O . ALA A 1 91 ? -36.261 -5.506 16.418 1.00 88.50 91 ALA A O 1
ATOM 754 N N . GLU A 1 92 ? -35.777 -6.334 14.388 1.00 90.50 92 GLU A N 1
ATOM 755 C CA . GLU A 1 92 ? -36.940 -7.228 14.286 1.00 90.50 92 GLU A CA 1
ATOM 756 C C . GLU A 1 92 ? -36.907 -8.376 15.304 1.00 90.50 92 GLU A C 1
ATOM 758 O O . GLU A 1 92 ? -37.961 -8.790 15.786 1.00 90.50 92 GLU A O 1
ATOM 763 N N . GLN A 1 93 ? -35.721 -8.874 15.678 1.00 89.44 93 GLN A N 1
ATOM 764 C CA . GLN A 1 93 ? -35.594 -9.904 16.719 1.00 89.44 93 GLN A CA 1
ATOM 765 C C . GLN A 1 93 ? -35.974 -9.394 18.119 1.00 89.44 93 GLN A C 1
ATOM 767 O O . GLN A 1 93 ? -36.200 -10.202 19.021 1.00 89.44 93 GLN A O 1
ATOM 772 N N . GLY A 1 94 ? -36.037 -8.073 18.327 1.00 87.00 94 GLY A N 1
ATOM 773 C CA . GLY A 1 94 ? -36.468 -7.486 19.596 1.00 87.00 94 GLY A CA 1
ATOM 774 C C . GLY A 1 94 ? -35.537 -7.801 20.770 1.00 87.00 94 GLY A C 1
ATOM 775 O O . GLY A 1 94 ? -35.996 -7.903 21.909 1.00 87.00 94 GLY A O 1
ATOM 776 N N . TYR A 1 95 ? -34.237 -7.983 20.516 1.00 88.81 95 TYR A N 1
ATOM 777 C CA . TYR A 1 95 ? -33.265 -8.226 21.580 1.00 88.81 95 TYR A CA 1
ATOM 778 C C . TYR A 1 95 ? -33.201 -7.043 22.552 1.00 88.81 95 TYR A C 1
ATOM 780 O O . TYR A 1 95 ? -33.208 -5.880 22.152 1.00 88.81 95 TYR A O 1
ATOM 788 N N . THR A 1 96 ? -33.080 -7.341 23.845 1.00 88.25 96 THR A N 1
ATOM 789 C CA . THR A 1 96 ? -32.921 -6.329 24.896 1.00 88.25 96 THR A CA 1
ATOM 790 C C . THR A 1 96 ? -31.751 -6.674 25.803 1.00 88.25 96 THR A C 1
ATOM 792 O O . THR A 1 96 ? -31.636 -7.817 26.247 1.00 88.25 96 THR A O 1
ATOM 795 N N . TRP A 1 97 ? -30.934 -5.682 26.146 1.00 86.25 97 TRP A N 1
ATOM 796 C CA . TRP A 1 97 ? -29.844 -5.807 27.112 1.00 86.25 97 TRP A CA 1
ATOM 797 C C . TRP A 1 97 ? -29.877 -4.639 28.093 1.00 86.25 97 TRP A C 1
ATOM 799 O O . TRP A 1 97 ? -30.041 -3.488 27.689 1.00 86.25 97 TRP A O 1
ATOM 809 N N . ASN A 1 98 ? -29.786 -4.925 29.396 1.00 80.81 98 ASN A N 1
ATOM 810 C CA . ASN A 1 98 ? -29.882 -3.919 30.464 1.00 80.81 98 ASN A CA 1
ATOM 811 C C . ASN A 1 98 ? -31.107 -2.984 30.342 1.00 80.81 98 ASN A C 1
ATOM 813 O O . ASN A 1 98 ? -31.024 -1.784 30.606 1.00 80.81 98 ASN A O 1
ATOM 817 N N . GLY A 1 99 ? -32.248 -3.528 29.901 1.00 82.12 99 GLY A N 1
ATOM 818 C CA . GLY A 1 99 ? -33.496 -2.779 29.704 1.00 82.12 99 GLY A CA 1
ATOM 819 C C . GLY A 1 99 ? -33.527 -1.876 28.464 1.00 82.12 99 GLY A C 1
ATOM 820 O O . GLY A 1 99 ? -34.501 -1.150 28.279 1.00 82.12 99 GLY A O 1
ATOM 821 N N . LYS A 1 100 ? -32.495 -1.916 27.611 1.00 87.31 100 LYS A N 1
ATOM 822 C CA . LYS A 1 100 ? -32.429 -1.169 26.349 1.00 87.31 100 LYS A CA 1
ATOM 823 C C . LYS A 1 100 ? -32.621 -2.111 25.155 1.00 87.31 100 LYS A C 1
ATOM 825 O O . LYS A 1 100 ? -32.024 -3.190 25.157 1.00 87.31 100 LYS A O 1
ATOM 830 N N . PRO A 1 101 ? -33.431 -1.739 24.148 1.00 88.75 101 PRO A N 1
ATOM 831 C CA . PRO A 1 101 ? -33.518 -2.498 22.907 1.00 88.75 101 PRO A CA 1
ATOM 832 C C . PRO A 1 101 ? -32.201 -2.387 22.132 1.00 88.75 101 PRO A C 1
ATOM 834 O O . PRO A 1 101 ? -31.612 -1.311 22.056 1.00 88.75 101 PRO A O 1
ATOM 837 N N . ILE A 1 102 ? -31.753 -3.505 21.572 1.00 90.50 102 ILE A N 1
ATOM 838 C CA . ILE A 1 102 ? -30.599 -3.590 20.679 1.00 90.50 102 ILE A CA 1
ATOM 839 C C . ILE A 1 102 ? -31.131 -3.518 19.253 1.00 90.50 102 ILE A C 1
ATOM 841 O O . ILE A 1 102 ? -31.945 -4.350 18.856 1.00 90.50 102 ILE A O 1
ATOM 845 N N . THR A 1 103 ? -30.665 -2.538 18.487 1.00 88.31 103 THR A N 1
ATOM 846 C CA . THR A 1 103 ? -31.183 -2.270 17.136 1.00 88.31 103 THR A CA 1
ATOM 847 C C . THR A 1 103 ? -30.136 -2.415 16.043 1.00 88.31 103 THR A C 1
ATOM 849 O O . THR A 1 103 ? -30.487 -2.474 14.872 1.00 88.31 103 THR A O 1
ATOM 852 N N . THR A 1 104 ? -28.857 -2.502 16.410 1.00 90.50 104 THR A N 1
ATOM 853 C CA . THR A 1 104 ? -27.750 -2.619 15.455 1.00 90.50 104 THR A CA 1
ATOM 854 C C . THR A 1 104 ? -26.859 -3.820 15.756 1.00 90.50 104 THR A C 1
ATOM 856 O O . THR A 1 104 ? -26.774 -4.300 16.890 1.00 90.50 104 THR A O 1
ATOM 859 N N . GLU A 1 105 ? -26.128 -4.296 14.748 1.00 88.12 105 GLU A N 1
ATOM 860 C CA . GLU A 1 105 ? -25.128 -5.358 14.900 1.00 88.12 105 GLU A CA 1
ATOM 861 C C . GLU A 1 105 ? -24.002 -4.953 15.855 1.00 88.12 105 GLU A C 1
ATOM 863 O O . GLU A 1 105 ? -23.489 -5.788 16.606 1.00 88.12 105 GLU A O 1
ATOM 868 N N . ALA A 1 106 ? -23.626 -3.672 15.852 1.00 88.19 106 A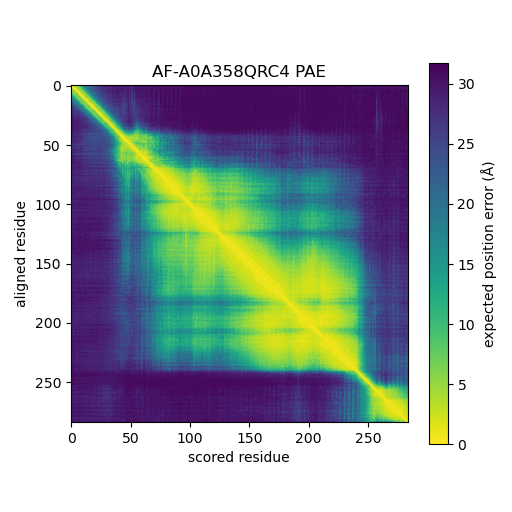LA A N 1
ATOM 869 C CA . ALA A 1 106 ? -22.614 -3.141 16.755 1.00 88.19 106 ALA A CA 1
ATOM 870 C C . ALA A 1 106 ? -23.067 -3.239 18.220 1.00 88.19 106 ALA A C 1
ATOM 872 O O . ALA A 1 106 ? -22.349 -3.820 19.035 1.00 88.19 106 ALA A O 1
ATOM 873 N N . GLU A 1 107 ? -24.279 -2.764 18.524 1.00 88.56 107 GLU A N 1
ATOM 874 C CA . GLU A 1 107 ? -24.883 -2.862 19.860 1.00 88.56 107 GLU A CA 1
ATOM 875 C C . GLU A 1 107 ? -25.068 -4.321 20.289 1.00 88.56 107 GLU A C 1
ATOM 877 O O . GLU A 1 107 ? -24.829 -4.665 21.443 1.00 88.56 107 GLU A O 1
ATOM 882 N N . TYR A 1 108 ? -25.445 -5.209 19.363 1.00 88.88 108 TYR A N 1
ATOM 883 C CA . TYR A 1 108 ? -25.614 -6.632 19.656 1.00 88.88 108 TYR A CA 1
ATOM 884 C C . TYR A 1 108 ? -24.298 -7.297 20.067 1.00 88.88 108 TYR A C 1
ATOM 886 O O . TYR A 1 108 ? -24.234 -8.005 21.073 1.00 88.88 108 TYR A O 1
ATOM 894 N N . LYS A 1 109 ? -23.218 -7.041 19.321 1.00 90.00 109 LYS A N 1
ATOM 895 C CA . LYS A 1 109 ? -21.878 -7.555 19.650 1.00 90.00 109 LYS A CA 1
ATOM 896 C C . LYS A 1 109 ? -21.339 -6.976 20.952 1.00 90.00 109 LYS A C 1
ATOM 898 O O . LYS A 1 109 ? -20.619 -7.661 21.675 1.00 90.00 109 LYS A O 1
ATOM 903 N N . GLU A 1 110 ? -21.637 -5.713 21.229 1.00 87.69 110 GLU A N 1
ATOM 904 C CA . GLU A 1 110 ? -21.268 -5.065 22.483 1.00 87.69 110 GLU A CA 1
ATOM 905 C C . GLU A 1 110 ? -22.016 -5.682 23.667 1.00 87.69 110 GLU A C 1
ATOM 907 O O . GLU A 1 110 ? -21.379 -6.081 24.637 1.00 87.69 110 GLU A O 1
ATOM 912 N N . ALA A 1 111 ? -23.331 -5.873 23.547 1.00 89.50 111 ALA A N 1
ATOM 913 C CA . ALA A 1 111 ? -24.147 -6.534 24.558 1.00 89.50 111 ALA A CA 1
ATOM 914 C C . ALA A 1 111 ? -23.697 -7.977 24.828 1.00 89.50 111 ALA A C 1
ATOM 916 O O . ALA A 1 111 ? -23.651 -8.396 25.981 1.00 89.50 111 ALA A O 1
ATOM 917 N N . LEU A 1 112 ? -23.317 -8.734 23.791 1.00 90.56 112 LEU A N 1
ATOM 918 C CA . LEU A 1 112 ? -22.737 -10.070 23.963 1.00 90.56 112 LEU A CA 1
ATOM 919 C C . LEU A 1 112 ? -21.426 -10.029 24.758 1.00 90.56 112 LEU A C 1
ATOM 921 O O . LEU A 1 112 ? -21.264 -10.816 25.686 1.00 90.56 112 LEU A O 1
ATOM 925 N N . ARG A 1 113 ? -20.520 -9.093 24.448 1.00 88.81 113 ARG A N 1
ATOM 926 C CA . ARG A 1 113 ? -19.277 -8.912 25.216 1.00 88.81 113 ARG A CA 1
ATOM 927 C C . ARG A 1 113 ? -19.549 -8.518 26.664 1.00 88.81 113 ARG A C 1
ATOM 929 O O . ARG A 1 113 ? -18.953 -9.093 27.569 1.00 88.81 113 ARG A O 1
ATOM 936 N N . GLU A 1 114 ? -20.445 -7.561 26.892 1.00 87.94 114 GLU A N 1
ATOM 937 C CA . GLU A 1 114 ? -20.831 -7.153 28.246 1.00 87.94 114 GLU A CA 1
ATOM 938 C C . GLU A 1 114 ? -21.434 -8.326 29.023 1.00 87.94 114 GLU A C 1
ATOM 940 O O . GLU A 1 114 ? -21.092 -8.516 30.188 1.00 87.94 114 GLU A O 1
ATOM 945 N N . LYS A 1 115 ? -22.259 -9.152 28.371 1.00 89.56 115 LYS A N 1
ATOM 946 C CA . LYS A 1 115 ? -22.817 -10.367 28.961 1.00 89.56 115 LYS A CA 1
ATOM 947 C C . LYS A 1 115 ? -21.739 -11.380 29.332 1.00 89.56 115 LYS A C 1
ATOM 949 O O . LYS A 1 115 ? -21.763 -11.893 30.440 1.00 89.56 115 LYS A O 1
ATOM 954 N N . GLU A 1 116 ? -20.773 -11.646 28.458 1.00 90.69 116 GLU A N 1
ATOM 955 C CA . GLU A 1 116 ? -19.672 -12.573 28.758 1.00 90.69 116 GLU A CA 1
ATOM 956 C C . GLU A 1 116 ? -18.818 -12.105 29.945 1.00 90.69 116 GLU A C 1
ATOM 958 O O . GLU A 1 116 ? -18.417 -12.911 30.788 1.00 90.69 116 GLU A O 1
ATOM 963 N N . ILE A 1 117 ? -18.537 -10.801 30.023 1.00 87.88 117 ILE A N 1
ATOM 964 C CA . ILE A 1 117 ? -17.807 -10.196 31.144 1.00 87.88 117 ILE A CA 1
ATOM 965 C C . ILE A 1 117 ? -18.628 -10.329 32.430 1.00 87.88 117 ILE A C 1
ATOM 967 O O . ILE A 1 117 ? -18.113 -10.740 33.471 1.00 87.88 117 ILE A O 1
ATOM 971 N N . TYR A 1 118 ? -19.917 -10.023 32.345 1.00 87.94 118 TYR A N 1
ATOM 972 C CA . TYR A 1 118 ? -20.848 -10.128 33.453 1.00 87.94 118 TYR A CA 1
ATOM 973 C C . TYR A 1 118 ? -20.958 -11.571 33.975 1.00 87.94 118 TYR A C 1
ATOM 975 O O . TYR A 1 118 ? -20.731 -11.805 35.162 1.00 87.94 118 TYR A O 1
ATOM 983 N N . ASP A 1 119 ? -21.185 -12.546 33.091 1.00 90.38 119 ASP A N 1
ATOM 984 C CA . ASP A 1 119 ? -21.279 -13.975 33.412 1.00 90.38 119 ASP A CA 1
ATOM 985 C C . ASP A 1 119 ? -19.975 -14.484 34.061 1.00 90.38 119 ASP A C 1
ATOM 987 O O . ASP A 1 119 ? -20.005 -15.257 35.024 1.00 90.38 119 ASP A O 1
ATOM 991 N N . ARG A 1 120 ? -18.810 -14.005 33.593 1.00 90.88 120 ARG A N 1
ATOM 992 C CA . ARG A 1 120 ? -17.495 -14.339 34.168 1.00 90.88 120 ARG A CA 1
ATOM 993 C C . ARG A 1 120 ? -17.370 -13.887 35.621 1.00 90.88 120 ARG A C 1
ATOM 995 O O . ARG A 1 120 ? -16.867 -14.649 36.447 1.00 90.88 120 ARG A O 1
ATOM 1002 N N . TYR A 1 121 ? -17.777 -12.662 35.938 1.00 90.00 121 TYR A N 1
ATOM 1003 C CA . TYR A 1 121 ? -17.696 -12.140 37.304 1.00 90.00 121 TYR A CA 1
ATOM 1004 C C . TYR A 1 121 ? -18.807 -12.685 38.203 1.00 90.00 121 TYR A C 1
ATOM 1006 O O . TYR A 1 121 ? -18.571 -12.938 39.386 1.00 90.00 121 TYR A O 1
ATOM 1014 N N . GLN A 1 122 ? -19.988 -12.952 37.646 1.00 89.94 122 GLN A N 1
ATOM 1015 C CA . GLN A 1 122 ? -21.067 -13.626 38.358 1.00 89.94 122 GLN A CA 1
ATOM 1016 C C . GLN A 1 122 ? -20.650 -15.038 38.788 1.00 89.94 122 GLN A C 1
ATOM 1018 O O . GLN A 1 122 ? -20.885 -15.428 39.932 1.00 89.94 122 GLN A O 1
ATOM 1023 N N . ALA A 1 123 ? -19.949 -15.780 37.923 1.00 91.62 123 ALA A N 1
ATOM 1024 C CA . ALA A 1 123 ? -19.396 -17.094 38.253 1.00 91.62 123 ALA A CA 1
ATOM 1025 C C . ALA A 1 123 ? -18.359 -17.059 39.395 1.00 91.62 123 ALA A C 1
ATOM 1027 O O . ALA A 1 123 ? -18.129 -18.077 40.046 1.00 91.62 123 ALA A O 1
ATOM 1028 N N . GLN A 1 124 ? -17.757 -15.898 39.676 1.00 91.75 124 GLN A N 1
ATOM 1029 C CA . GLN A 1 124 ? -16.832 -15.693 40.800 1.00 91.75 124 GLN A CA 1
ATOM 1030 C C . GLN A 1 124 ? -17.551 -15.350 42.117 1.00 91.75 124 GLN A C 1
ATOM 1032 O O . GLN A 1 124 ? -16.894 -15.150 43.137 1.00 91.75 124 GLN A O 1
ATOM 1037 N N . GLY A 1 125 ? -18.889 -15.286 42.119 1.00 89.62 125 GLY A N 1
ATOM 1038 C CA . GLY A 1 125 ? -19.688 -14.986 43.310 1.00 89.62 125 GLY A CA 1
ATOM 1039 C C . GLY A 1 125 ? -19.620 -13.522 43.754 1.00 89.62 125 GLY A C 1
ATOM 1040 O O . GLY A 1 125 ? -19.871 -13.225 44.922 1.00 89.62 125 GLY A O 1
ATOM 1041 N N . LEU A 1 126 ? -19.258 -12.609 42.849 1.00 90.56 126 LEU A N 1
ATOM 1042 C CA . LEU A 1 126 ? -19.208 -11.175 43.128 1.00 90.56 126 LEU A CA 1
ATOM 1043 C C . LEU A 1 126 ? -20.631 -10.589 43.222 1.00 90.56 126 LEU A C 1
ATOM 1045 O O . LEU A 1 126 ? -21.530 -11.041 42.511 1.00 90.56 126 LEU A O 1
ATOM 1049 N N . PRO A 1 127 ? -20.865 -9.584 44.083 1.00 88.88 127 PRO A N 1
ATOM 1050 C CA . PRO A 1 127 ? -22.153 -8.905 44.147 1.00 88.88 127 PRO A CA 1
ATOM 1051 C C . PRO A 1 127 ? -22.379 -8.023 42.911 1.00 88.88 127 PRO A C 1
ATOM 1053 O O . PRO A 1 127 ? -21.442 -7.488 42.316 1.00 88.88 127 PRO A O 1
ATOM 1056 N N . GLU A 1 128 ? -23.648 -7.857 42.545 1.00 85.75 128 GLU A N 1
ATOM 1057 C CA . GLU A 1 128 ? -24.100 -7.214 41.306 1.00 85.75 128 GLU A CA 1
ATOM 1058 C C . GLU A 1 128 ? -23.510 -5.819 41.058 1.00 85.75 128 GLU A C 1
ATOM 1060 O O . GLU A 1 128 ? -23.074 -5.477 39.957 1.00 85.75 128 GLU A O 1
ATOM 1065 N N . ASP A 1 129 ? -23.455 -5.003 42.106 1.00 88.50 129 ASP A N 1
ATOM 1066 C CA . ASP A 1 129 ? -22.944 -3.638 42.045 1.00 88.50 129 ASP A CA 1
ATOM 1067 C C . ASP A 1 129 ? -21.432 -3.588 41.771 1.00 88.50 129 ASP A C 1
ATOM 1069 O O . ASP A 1 129 ? -20.935 -2.635 41.162 1.00 88.50 129 ASP A O 1
ATOM 1073 N N . VAL A 1 130 ? -20.700 -4.619 42.199 1.00 88.50 130 VAL A N 1
ATOM 1074 C CA . VAL A 1 130 ? -19.270 -4.786 41.933 1.00 88.50 130 VAL A CA 1
ATOM 1075 C C . VAL A 1 130 ? -19.054 -5.295 40.512 1.00 88.50 130 VAL A C 1
ATOM 1077 O O . VAL A 1 130 ? -18.193 -4.756 39.818 1.00 88.50 130 VAL A O 1
ATOM 1080 N N . ILE A 1 131 ? -19.874 -6.237 40.036 1.00 88.50 131 ILE A N 1
ATOM 1081 C CA . ILE A 1 131 ? -19.812 -6.741 38.654 1.00 88.50 131 ILE A CA 1
ATOM 1082 C C . ILE A 1 131 ? -19.984 -5.593 37.653 1.00 88.50 131 ILE A C 1
ATOM 1084 O O . ILE A 1 131 ? -19.169 -5.439 36.746 1.00 88.50 131 ILE A O 1
ATOM 1088 N N . GLN A 1 132 ? -20.986 -4.729 37.843 1.00 86.62 132 GLN A N 1
ATOM 1089 C CA . GLN A 1 132 ? -21.221 -3.593 36.943 1.00 86.62 132 GLN A CA 1
ATOM 1090 C C . GLN A 1 132 ? -20.065 -2.586 36.924 1.00 86.62 132 GLN A C 1
ATOM 1092 O O . GLN A 1 132 ? -19.799 -1.963 35.894 1.00 86.62 132 GLN A O 1
ATOM 1097 N N . LYS A 1 133 ? -19.380 -2.387 38.056 1.00 88.06 133 LYS A N 1
ATOM 1098 C CA . LYS A 1 133 ? -18.192 -1.523 38.121 1.00 88.06 133 LYS A CA 1
ATOM 1099 C C . LYS A 1 133 ? -17.009 -2.162 37.400 1.00 88.06 133 LYS A C 1
ATOM 1101 O O . LYS A 1 133 ? -16.363 -1.476 36.616 1.00 88.06 133 LYS A O 1
ATOM 1106 N N . LEU A 1 134 ? -16.764 -3.452 37.624 1.00 88.19 134 LEU A N 1
ATOM 1107 C CA . LEU A 1 134 ? -15.681 -4.192 36.972 1.00 88.19 134 LEU A CA 1
ATOM 1108 C C . LEU A 1 134 ? -15.888 -4.280 35.458 1.00 88.19 134 LEU A C 1
ATOM 1110 O O . LEU A 1 134 ? -14.973 -3.967 34.712 1.00 88.19 134 LEU A O 1
ATOM 1114 N N . ALA A 1 135 ? -17.108 -4.559 34.994 1.00 87.12 135 ALA A N 1
ATOM 1115 C CA . ALA A 1 135 ? -17.421 -4.583 33.565 1.00 87.12 135 ALA A CA 1
ATOM 1116 C C . ALA A 1 135 ? -17.166 -3.230 32.874 1.00 87.12 135 ALA A C 1
ATOM 1118 O O . ALA A 1 135 ? -16.690 -3.183 31.741 1.00 87.12 135 ALA A O 1
ATOM 1119 N N . LYS A 1 136 ? -17.434 -2.110 33.564 1.00 88.19 136 LYS A N 1
ATOM 1120 C CA . LYS A 1 136 ? -17.094 -0.767 33.063 1.00 88.19 136 LYS A CA 1
ATOM 1121 C C . LYS A 1 136 ? -15.587 -0.528 33.022 1.00 88.19 136 LYS A C 1
ATOM 1123 O O . LYS A 1 136 ? -15.117 0.094 32.075 1.00 88.19 136 LYS A O 1
ATOM 1128 N N . ILE A 1 137 ? -14.850 -0.991 34.032 1.00 88.94 137 ILE A N 1
ATOM 1129 C CA . ILE A 1 137 ? -13.386 -0.883 34.071 1.00 88.94 137 ILE A CA 1
ATOM 1130 C C . ILE A 1 137 ? -12.779 -1.680 32.915 1.00 88.94 137 ILE A C 1
ATOM 1132 O O . ILE A 1 137 ? -12.046 -1.098 32.124 1.00 88.94 137 ILE A O 1
ATOM 1136 N N . ASP A 1 138 ? -13.178 -2.941 32.737 1.00 87.56 138 ASP A N 1
ATOM 1137 C CA . ASP A 1 138 ? -12.728 -3.800 31.635 1.00 87.56 138 ASP A CA 1
ATOM 1138 C C . ASP A 1 138 ? -12.985 -3.163 30.265 1.00 87.56 138 ASP A C 1
ATOM 1140 O O . ASP A 1 138 ? -12.130 -3.189 29.377 1.00 87.56 138 ASP A O 1
ATOM 1144 N N . LYS A 1 139 ? -14.160 -2.549 30.085 1.00 87.06 139 LYS A N 1
ATOM 1145 C CA . LYS A 1 139 ? -14.494 -1.829 28.854 1.00 87.06 139 LYS A CA 1
ATOM 1146 C C . LYS A 1 139 ? -13.540 -0.662 28.604 1.00 87.06 139 LYS A C 1
ATOM 1148 O O . LYS A 1 139 ? -12.995 -0.551 27.508 1.00 87.06 139 LYS A O 1
ATOM 1153 N N . ILE A 1 140 ? -13.316 0.178 29.615 1.00 91.69 140 ILE A N 1
ATOM 1154 C CA . ILE A 1 140 ? -12.415 1.335 29.524 1.00 91.69 140 ILE A CA 1
ATOM 1155 C C . ILE A 1 140 ? -10.976 0.882 29.250 1.00 91.69 140 ILE A C 1
ATOM 1157 O O . ILE A 1 140 ? -10.301 1.471 28.407 1.00 91.69 140 ILE A O 1
ATOM 1161 N N . GLU A 1 141 ? -10.505 -0.166 29.925 1.00 90.81 141 GLU A N 1
ATOM 1162 C CA . GLU A 1 141 ? -9.167 -0.723 29.714 1.00 90.81 141 GLU A CA 1
ATOM 1163 C C . GLU A 1 141 ? -9.008 -1.277 28.297 1.00 90.81 141 GLU A C 1
ATOM 1165 O O . GLU A 1 141 ? -8.025 -0.967 27.624 1.00 90.81 141 GLU A O 1
ATOM 1170 N N . SER A 1 142 ? -10.001 -2.020 27.801 1.00 88.75 142 SER A N 1
ATOM 1171 C CA . SER A 1 142 ? -9.996 -2.544 26.434 1.00 88.75 142 SER A CA 1
ATOM 1172 C C . SER A 1 142 ? -10.001 -1.425 25.388 1.00 88.75 142 SER A C 1
ATOM 1174 O O . SER A 1 142 ? -9.248 -1.481 24.414 1.00 88.75 142 SER A O 1
ATOM 1176 N N . GLU A 1 143 ? -10.812 -0.383 25.577 1.00 90.00 143 GLU A N 1
ATOM 1177 C CA . GLU A 1 143 ? -10.828 0.794 24.700 1.00 90.00 143 GLU A CA 1
ATOM 1178 C C . GLU A 1 143 ? -9.488 1.537 24.727 1.00 90.00 143 GLU A C 1
ATOM 1180 O O . GLU A 1 143 ? -8.978 1.931 23.674 1.00 90.00 143 GLU A O 1
ATOM 1185 N N . TRP A 1 144 ? -8.882 1.685 25.906 1.00 91.94 144 TRP A N 1
ATOM 1186 C CA . TRP A 1 144 ? -7.574 2.313 26.061 1.00 91.94 144 TRP A CA 1
ATOM 1187 C C . TRP A 1 144 ? -6.462 1.504 25.386 1.00 91.94 144 TRP A C 1
ATOM 1189 O O . TRP A 1 144 ? -5.651 2.076 24.658 1.00 91.94 144 TRP A O 1
ATOM 1199 N N . GLU A 1 145 ? -6.438 0.181 25.562 1.00 93.38 145 GLU A N 1
ATOM 1200 C CA . GLU A 1 145 ? -5.448 -0.692 24.927 1.00 93.38 145 GLU A CA 1
ATOM 1201 C C . GLU A 1 145 ? -5.609 -0.706 23.402 1.00 93.38 145 GLU A C 1
ATOM 1203 O O . GLU A 1 145 ? -4.624 -0.578 22.672 1.00 93.38 145 GLU A O 1
ATOM 1208 N N . ASN A 1 146 ? -6.847 -0.784 22.906 1.00 92.38 146 ASN A N 1
ATOM 1209 C CA . ASN A 1 146 ? -7.132 -0.704 21.474 1.00 92.38 146 ASN A CA 1
ATOM 1210 C C . ASN A 1 146 ? -6.720 0.654 20.893 1.00 92.38 146 ASN A C 1
ATOM 1212 O O . ASN A 1 146 ? -6.103 0.705 19.830 1.00 92.38 146 ASN A O 1
ATOM 1216 N N . SER A 1 147 ? -7.006 1.750 21.601 1.00 93.56 147 SER A N 1
ATOM 1217 C CA . SER A 1 147 ? -6.591 3.101 21.211 1.00 93.56 147 SER A CA 1
ATOM 1218 C C . SER A 1 147 ? -5.067 3.229 21.176 1.00 93.56 147 SER A C 1
ATOM 1220 O O . SER A 1 147 ? -4.501 3.713 20.194 1.00 93.56 147 SER A O 1
ATOM 1222 N N . LYS A 1 148 ? -4.379 2.708 22.197 1.00 95.38 148 LYS A N 1
ATOM 1223 C CA . LYS A 1 148 ? -2.916 2.669 22.256 1.00 95.38 148 LYS A CA 1
ATOM 1224 C C . LYS A 1 148 ? -2.329 1.862 21.097 1.00 95.38 148 LYS A C 1
ATOM 1226 O O . LYS A 1 148 ? -1.461 2.371 20.397 1.00 95.38 148 LYS A O 1
ATOM 1231 N N . ARG A 1 149 ? -2.842 0.655 20.838 1.00 95.06 149 ARG A N 1
ATOM 1232 C CA . ARG A 1 149 ? -2.397 -0.197 19.724 1.00 95.06 149 ARG A CA 1
ATOM 1233 C C . ARG A 1 149 ? -2.645 0.468 18.371 1.00 95.06 149 ARG A C 1
ATOM 1235 O O . ARG A 1 149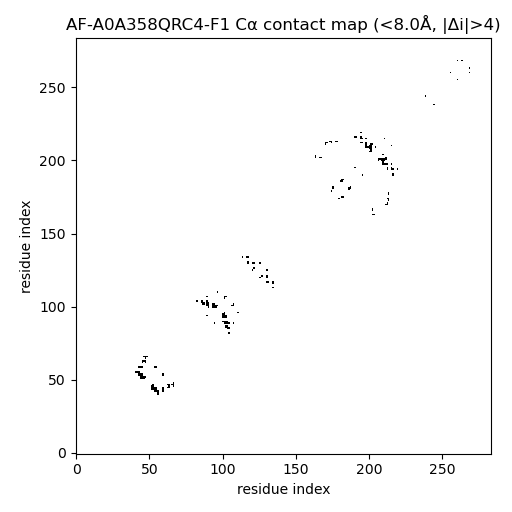 ? -1.764 0.457 17.520 1.00 95.06 149 ARG A O 1
ATOM 1242 N N . SER A 1 150 ? -3.814 1.078 18.179 1.00 95.00 150 SER A N 1
ATOM 1243 C CA . SER A 1 150 ? -4.133 1.816 16.953 1.00 95.00 150 SER A CA 1
ATOM 1244 C C . SER A 1 150 ? -3.190 3.000 16.751 1.00 95.00 150 SER A C 1
ATOM 1246 O O . SER A 1 150 ? -2.775 3.267 15.624 1.00 95.00 150 SER A O 1
ATOM 1248 N N . ARG A 1 151 ? -2.843 3.711 17.829 1.00 95.25 151 ARG A N 1
ATOM 1249 C CA . ARG A 1 151 ? -1.889 4.815 17.784 1.00 95.25 151 ARG A CA 1
ATOM 1250 C C . ARG A 1 151 ? -0.491 4.319 17.424 1.00 95.25 151 ARG A C 1
ATOM 1252 O O . ARG A 1 151 ? 0.082 4.836 16.473 1.00 95.25 151 ARG A O 1
ATOM 1259 N N . GLU A 1 152 ? 0.011 3.293 18.103 1.00 95.50 152 GLU A N 1
ATOM 1260 C CA . GLU A 1 152 ? 1.312 2.676 17.807 1.00 95.50 152 GLU A CA 1
ATOM 1261 C C . GLU A 1 152 ? 1.382 2.164 16.360 1.00 95.50 152 GLU A C 1
ATOM 1263 O O . GLU A 1 152 ? 2.375 2.377 15.667 1.00 95.50 152 GLU A O 1
ATOM 1268 N N . GLU A 1 153 ? 0.316 1.538 15.857 1.00 95.00 153 GLU A N 1
ATOM 1269 C CA . GLU A 1 153 ? 0.252 1.087 14.467 1.00 95.00 153 GLU A CA 1
ATOM 1270 C C . GLU A 1 153 ? 0.241 2.262 13.480 1.00 95.00 153 GLU A C 1
ATOM 1272 O O . GLU A 1 153 ? 0.902 2.199 12.442 1.00 95.00 153 GLU A O 1
ATOM 1277 N N . SER A 1 154 ? -0.480 3.342 13.798 1.00 94.50 154 SER A N 1
ATOM 1278 C CA . SER A 1 154 ? -0.502 4.553 12.973 1.00 94.50 154 SER A CA 1
ATOM 1279 C C . SER A 1 154 ? 0.855 5.257 12.944 1.00 94.50 154 SER A C 1
ATOM 1281 O O . SER A 1 154 ? 1.304 5.663 11.875 1.00 94.50 154 SER A O 1
ATOM 1283 N N . GLU A 1 155 ? 1.543 5.331 14.086 1.00 95.62 155 GLU A N 1
ATOM 1284 C CA . GLU A 1 155 ? 2.885 5.899 14.206 1.00 95.62 155 GLU A CA 1
ATOM 1285 C C . GLU A 1 155 ? 3.897 5.040 13.439 1.00 95.62 155 GLU A C 1
ATOM 1287 O O . GLU A 1 155 ? 4.703 5.579 12.682 1.00 95.62 155 GLU A O 1
ATOM 1292 N N . ARG A 1 156 ? 3.800 3.704 13.531 1.00 96.31 156 ARG A N 1
ATOM 1293 C CA . ARG A 1 156 ? 4.640 2.788 12.745 1.00 96.31 156 ARG A CA 1
ATOM 1294 C C . ARG A 1 156 ? 4.414 2.954 11.245 1.00 96.31 156 ARG A C 1
ATOM 1296 O O . ARG A 1 156 ? 5.378 3.089 10.506 1.00 96.31 156 ARG A O 1
ATOM 1303 N N . LYS A 1 157 ? 3.157 3.004 10.792 1.00 95.25 157 LYS A N 1
ATOM 1304 C CA . LYS A 1 157 ? 2.821 3.229 9.375 1.00 95.25 157 LYS A CA 1
ATOM 1305 C C . LYS A 1 157 ? 3.325 4.582 8.874 1.00 95.25 157 LYS A C 1
ATOM 1307 O O . LYS A 1 157 ? 3.844 4.659 7.767 1.00 95.25 157 LYS A O 1
ATOM 1312 N N . ALA A 1 158 ? 3.191 5.634 9.680 1.00 95.19 158 ALA A N 1
ATOM 1313 C CA . ALA A 1 158 ? 3.701 6.957 9.337 1.00 95.19 158 ALA A CA 1
ATOM 1314 C C . ALA A 1 158 ? 5.234 6.964 9.230 1.00 95.19 158 ALA A C 1
ATOM 1316 O O . ALA A 1 158 ? 5.780 7.571 8.310 1.00 95.19 158 ALA A O 1
ATOM 1317 N N . GLN A 1 159 ? 5.919 6.261 10.135 1.00 94.12 159 GLN A N 1
ATOM 1318 C CA . GLN A 1 159 ? 7.369 6.107 10.081 1.00 94.12 159 GLN A CA 1
ATOM 1319 C C . GLN A 1 159 ? 7.808 5.295 8.85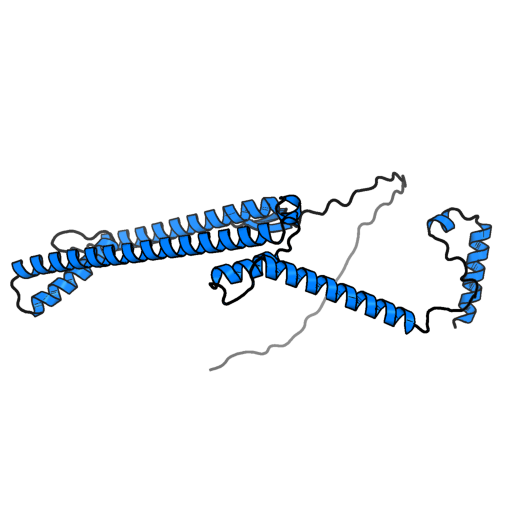5 1.00 94.12 159 GLN A C 1
ATOM 1321 O O . GLN A 1 159 ? 8.703 5.732 8.139 1.00 94.12 159 GLN A O 1
ATOM 1326 N N . ASP A 1 160 ? 7.143 4.175 8.563 1.00 91.56 160 ASP A N 1
ATOM 1327 C CA . ASP A 1 160 ? 7.430 3.341 7.390 1.00 91.56 160 ASP A CA 1
ATOM 1328 C C . ASP A 1 160 ? 7.250 4.128 6.076 1.00 91.56 160 ASP A C 1
ATOM 1330 O O . ASP A 1 160 ? 8.081 4.026 5.170 1.00 91.56 160 ASP A O 1
ATOM 1334 N N . GLU A 1 161 ? 6.193 4.944 5.977 1.00 91.81 161 GLU A N 1
ATOM 1335 C CA . GLU A 1 161 ? 5.925 5.810 4.819 1.00 91.81 161 GLU A CA 1
ATOM 1336 C C . GLU A 1 161 ? 6.986 6.908 4.671 1.00 91.81 161 GLU A C 1
ATOM 1338 O O . GLU A 1 161 ? 7.450 7.196 3.561 1.00 91.81 161 GLU A O 1
ATOM 1343 N N . LYS A 1 162 ? 7.409 7.501 5.793 1.00 94.69 162 LYS A N 1
ATOM 1344 C CA . LYS A 1 162 ? 8.491 8.486 5.807 1.00 94.69 162 LYS A CA 1
ATOM 1345 C C . LYS A 1 162 ? 9.801 7.854 5.339 1.00 94.69 162 LYS A C 1
ATOM 1347 O O . LYS A 1 162 ? 10.408 8.357 4.400 1.00 94.69 162 LYS A O 1
ATOM 1352 N N . ASP A 1 163 ? 10.187 6.715 5.907 1.00 91.25 163 ASP A N 1
ATOM 1353 C CA . ASP A 1 163 ? 11.410 5.998 5.534 1.00 91.25 163 ASP A CA 1
ATOM 1354 C C . ASP A 1 163 ? 11.374 5.542 4.067 1.00 91.25 163 ASP A C 1
ATOM 1356 O O . ASP A 1 163 ? 12.389 5.535 3.367 1.00 91.25 163 ASP A O 1
ATOM 1360 N N . PHE A 1 164 ? 10.202 5.142 3.564 1.00 92.56 164 PHE A N 1
ATOM 1361 C CA . PHE A 1 164 ? 10.007 4.836 2.149 1.00 92.56 164 PHE A CA 1
ATOM 1362 C C . PHE A 1 164 ? 10.221 6.068 1.264 1.00 92.56 164 PHE A C 1
ATOM 1364 O O . PHE A 1 164 ? 10.956 5.991 0.275 1.00 92.56 164 PHE A O 1
ATOM 1371 N N . THR A 1 165 ? 9.626 7.202 1.633 1.00 92.94 165 THR A N 1
ATOM 1372 C CA . THR A 1 165 ? 9.768 8.469 0.909 1.00 92.94 165 THR A CA 1
ATOM 1373 C C . THR A 1 165 ? 11.213 8.960 0.910 1.00 92.94 165 THR A C 1
ATOM 1375 O O . THR A 1 165 ? 11.729 9.308 -0.152 1.00 92.94 165 THR A O 1
ATOM 1378 N N . ASP A 1 166 ? 11.890 8.914 2.056 1.00 93.69 166 ASP A N 1
ATOM 1379 C CA . ASP A 1 166 ? 13.283 9.339 2.203 1.00 93.69 166 ASP A CA 1
ATOM 1380 C C . ASP A 1 166 ? 14.217 8.469 1.344 1.00 93.69 166 ASP A C 1
ATOM 1382 O O . ASP A 1 166 ? 15.031 8.995 0.584 1.00 93.69 166 ASP A O 1
ATOM 1386 N N . ARG A 1 167 ? 14.042 7.137 1.354 1.00 91.56 167 ARG A N 1
ATOM 1387 C CA . ARG A 1 167 ? 14.796 6.222 0.469 1.00 91.56 167 ARG A CA 1
ATOM 1388 C C . ARG A 1 167 ? 14.553 6.504 -1.008 1.00 91.56 167 ARG A C 1
ATOM 1390 O O . ARG A 1 167 ? 15.490 6.477 -1.804 1.00 91.56 167 ARG A O 1
ATOM 1397 N N . ARG A 1 168 ? 13.298 6.749 -1.387 1.00 93.50 168 ARG A N 1
ATOM 1398 C CA . ARG A 1 168 ? 12.930 7.067 -2.769 1.00 93.50 168 ARG A CA 1
ATOM 1399 C C . ARG A 1 168 ? 13.596 8.362 -3.223 1.00 93.50 168 ARG A C 1
ATOM 1401 O O . ARG A 1 168 ? 14.164 8.393 -4.309 1.00 93.50 168 ARG A O 1
ATOM 1408 N N . ASN A 1 169 ? 13.528 9.406 -2.404 1.00 93.94 169 ASN A N 1
ATOM 1409 C CA . ASN A 1 169 ? 14.118 10.701 -2.721 1.00 93.94 169 ASN A CA 1
ATOM 1410 C C . ASN A 1 169 ? 15.645 10.588 -2.825 1.00 93.94 169 ASN A C 1
ATOM 1412 O O . ASN A 1 169 ? 16.202 10.997 -3.836 1.00 93.94 169 ASN A O 1
ATOM 1416 N N . SER A 1 170 ? 16.294 9.920 -1.865 1.00 92.94 170 SER A N 1
ATOM 1417 C CA . SER A 1 170 ? 17.739 9.664 -1.899 1.00 92.94 170 SER A CA 1
ATOM 1418 C C . SER A 1 170 ? 18.168 8.908 -3.162 1.00 92.94 170 SER A C 1
ATOM 1420 O O . SER A 1 170 ? 19.142 9.292 -3.798 1.00 92.94 170 SER A O 1
ATOM 1422 N N . MET A 1 171 ? 17.415 7.892 -3.596 1.00 93.44 171 MET A N 1
ATOM 1423 C CA . MET A 1 171 ? 17.703 7.177 -4.845 1.00 93.44 171 MET A CA 1
ATOM 1424 C C . MET A 1 171 ? 17.629 8.092 -6.080 1.00 93.44 171 MET A C 1
ATOM 1426 O O . MET A 1 171 ? 18.433 7.948 -7.001 1.00 93.44 171 MET A O 1
ATOM 1430 N N . TYR A 1 172 ? 16.662 9.013 -6.127 1.00 92.56 172 TYR A N 1
ATOM 1431 C CA . TYR A 1 172 ? 16.547 9.966 -7.232 1.00 92.56 172 TYR A CA 1
ATOM 1432 C C . TYR A 1 172 ? 17.637 11.042 -7.193 1.00 92.56 172 TYR A C 1
ATOM 1434 O O . TYR A 1 172 ? 18.144 11.412 -8.246 1.00 92.56 172 TYR A O 1
ATOM 1442 N N . GLU A 1 173 ? 18.033 11.509 -6.009 1.00 92.94 173 GLU A N 1
ATOM 1443 C CA . GLU A 1 173 ? 19.148 12.450 -5.836 1.00 92.94 173 GLU A CA 1
ATOM 1444 C C . GLU A 1 173 ? 20.490 11.831 -6.254 1.00 92.94 173 GLU A C 1
ATOM 1446 O O . GLU A 1 173 ? 21.265 12.458 -6.981 1.00 92.94 173 GLU A O 1
ATOM 1451 N N . GLU A 1 174 ? 20.744 10.580 -5.857 1.00 92.50 174 GLU A N 1
ATOM 1452 C CA . GLU A 1 174 ? 21.901 9.800 -6.313 1.00 92.50 174 GLU A CA 1
ATOM 1453 C C . GLU A 1 174 ? 21.897 9.680 -7.845 1.00 92.50 174 GLU A C 1
ATOM 1455 O O . GLU A 1 174 ? 22.888 9.999 -8.502 1.00 92.50 174 GLU A O 1
ATOM 1460 N N . PHE A 1 175 ? 20.756 9.305 -8.433 1.00 95.12 175 PHE A N 1
ATOM 1461 C CA . PHE A 1 175 ? 20.616 9.197 -9.884 1.00 95.12 175 PHE A CA 1
ATOM 1462 C C . PHE A 1 175 ? 20.865 10.528 -10.601 1.00 95.12 175 PHE A C 1
ATOM 1464 O O . PHE A 1 175 ? 21.588 10.560 -11.592 1.00 95.12 175 PHE A O 1
ATOM 1471 N N . ALA A 1 176 ? 20.310 11.628 -10.093 1.00 92.94 176 ALA A N 1
ATOM 1472 C CA . ALA A 1 176 ? 20.494 12.959 -10.665 1.00 92.94 176 ALA A CA 1
ATOM 1473 C C . ALA A 1 176 ? 21.955 13.431 -10.618 1.00 92.94 176 ALA A C 1
ATOM 1475 O O . ALA A 1 176 ? 22.370 14.244 -11.449 1.00 92.94 176 ALA A O 1
ATOM 1476 N N . THR A 1 177 ? 22.722 12.921 -9.651 1.00 93.88 177 THR A N 1
ATOM 1477 C CA . THR A 1 177 ? 24.153 13.193 -9.490 1.00 93.88 177 THR A CA 1
ATOM 1478 C C . THR A 1 177 ? 24.996 12.361 -10.459 1.00 93.88 177 THR A C 1
ATOM 1480 O O . THR A 1 177 ? 25.910 12.896 -11.082 1.00 93.88 177 THR A O 1
ATOM 1483 N N . GLU A 1 178 ? 24.697 11.069 -10.616 1.00 93.75 178 GLU A N 1
ATOM 1484 C CA . GLU A 1 178 ? 25.443 10.169 -11.511 1.00 93.75 178 GLU A CA 1
ATOM 1485 C C . GLU A 1 178 ? 25.090 10.358 -12.994 1.00 93.75 178 GLU A C 1
ATOM 1487 O O . GLU A 1 178 ? 25.947 10.215 -13.867 1.00 93.75 178 GLU A O 1
ATOM 1492 N N . PHE A 1 179 ? 23.835 10.705 -13.282 1.00 92.50 179 PHE A N 1
ATOM 1493 C CA . PHE A 1 179 ? 23.277 10.829 -14.627 1.00 92.50 179 PHE A CA 1
ATOM 1494 C C . PHE A 1 179 ? 22.662 12.220 -14.849 1.00 92.50 179 PHE A C 1
ATOM 1496 O O . PHE A 1 179 ? 21.461 12.329 -15.113 1.00 92.50 179 PHE A O 1
ATOM 1503 N N . PRO A 1 180 ? 23.464 13.302 -14.799 1.00 92.81 180 PRO A N 1
ATOM 1504 C CA . PRO A 1 180 ? 22.953 14.670 -14.892 1.00 92.81 180 PRO A CA 1
ATOM 1505 C C . PRO A 1 180 ? 22.208 14.954 -16.206 1.00 92.81 180 PRO A C 1
ATOM 1507 O O . PRO A 1 180 ? 21.268 15.747 -16.221 1.00 92.81 180 PRO A O 1
ATOM 1510 N N . ASP A 1 181 ? 22.558 14.259 -17.293 1.00 90.62 181 ASP A N 1
ATOM 1511 C CA . ASP A 1 181 ? 21.880 14.367 -18.592 1.00 90.62 181 ASP A CA 1
ATOM 1512 C C . ASP A 1 181 ? 20.391 13.981 -18.525 1.00 90.62 181 ASP A C 1
ATOM 1514 O O . ASP A 1 181 ? 19.579 14.466 -19.316 1.00 90.62 181 ASP A O 1
ATOM 1518 N N . TYR A 1 182 ? 20.015 13.128 -17.569 1.00 88.56 182 TYR A N 1
ATOM 1519 C CA . TYR A 1 182 ? 18.648 12.645 -17.380 1.00 88.56 182 TYR A CA 1
ATOM 1520 C C . TYR A 1 182 ? 17.808 13.533 -16.451 1.00 88.56 182 TYR A C 1
ATOM 1522 O O . TYR A 1 182 ? 16.634 13.237 -16.241 1.00 88.56 182 TYR A O 1
ATOM 1530 N N . ASN A 1 183 ? 18.359 14.649 -15.956 1.00 85.06 183 ASN A N 1
ATOM 1531 C CA . ASN A 1 183 ? 17.619 15.624 -15.140 1.00 85.06 183 ASN A CA 1
ATOM 1532 C C . ASN A 1 183 ? 16.634 16.477 -15.952 1.00 85.06 183 ASN A C 1
ATOM 1534 O O . ASN A 1 183 ? 15.856 17.242 -15.386 1.00 85.06 183 ASN A O 1
ATOM 1538 N N . THR A 1 184 ? 16.661 16.367 -17.281 1.00 89.06 184 THR A N 1
ATOM 1539 C CA . THR A 1 184 ? 15.667 16.995 -18.154 1.00 89.06 184 THR A CA 1
ATOM 1540 C C . THR A 1 184 ? 14.466 16.075 -18.346 1.00 89.06 184 THR A C 1
ATOM 1542 O O . THR A 1 184 ? 14.614 14.861 -18.479 1.00 89.06 184 THR A O 1
ATOM 1545 N N . GLU A 1 185 ? 13.262 16.647 -18.412 1.00 87.31 185 GLU A N 1
ATOM 1546 C CA . GLU A 1 185 ? 12.023 15.874 -18.575 1.00 87.31 185 GLU A CA 1
ATOM 1547 C C . GLU A 1 185 ? 12.034 15.007 -19.849 1.00 87.31 185 GLU A C 1
ATOM 1549 O O . GLU A 1 185 ? 11.546 13.876 -19.849 1.00 87.31 185 GLU A O 1
ATOM 1554 N N . GLU A 1 186 ? 12.632 15.509 -20.931 1.00 90.00 186 GLU A N 1
ATOM 1555 C CA . GLU A 1 186 ? 12.755 14.778 -22.193 1.00 90.00 186 GLU A CA 1
ATOM 1556 C C . GLU A 1 186 ? 13.602 13.516 -22.036 1.00 90.00 186 GLU A C 1
ATOM 1558 O O . GLU A 1 186 ? 13.175 12.430 -22.429 1.00 90.00 186 GLU A O 1
ATOM 1563 N N . LYS A 1 187 ? 14.783 13.631 -21.420 1.00 89.06 187 LYS A N 1
ATOM 1564 C CA . LYS A 1 187 ? 15.676 12.487 -21.204 1.00 89.06 187 LYS A CA 1
ATOM 1565 C C . LYS A 1 187 ? 15.130 11.537 -20.151 1.00 89.06 187 LYS A C 1
ATOM 1567 O O . LYS A 1 187 ? 15.236 10.326 -20.330 1.00 89.06 187 LYS A O 1
ATOM 1572 N N . TRP A 1 188 ? 14.466 12.046 -19.119 1.00 88.38 188 TRP A N 1
ATOM 1573 C CA . TRP A 1 188 ? 13.774 11.224 -18.132 1.00 88.38 188 TRP A CA 1
ATOM 1574 C C . TRP A 1 188 ? 12.777 10.248 -18.775 1.00 88.38 188 TRP A C 1
ATOM 1576 O O . TRP A 1 188 ? 12.774 9.058 -18.461 1.00 88.38 188 TRP A O 1
ATOM 1586 N N . LYS A 1 189 ? 11.983 10.721 -19.746 1.00 90.50 189 LYS A N 1
ATOM 1587 C CA . LYS A 1 189 ? 11.013 9.895 -20.490 1.00 90.50 189 LYS A CA 1
ATOM 1588 C C . LYS A 1 189 ? 11.664 8.815 -21.357 1.00 90.50 189 LYS A C 1
ATOM 1590 O O . LYS A 1 189 ? 10.992 7.854 -21.721 1.00 90.50 189 LYS A O 1
ATOM 1595 N N . THR A 1 190 ? 12.950 8.950 -21.685 1.00 91.94 190 THR A N 1
ATOM 1596 C CA . THR A 1 190 ? 13.682 7.931 -22.457 1.00 91.94 190 THR A CA 1
ATOM 1597 C C . THR A 1 190 ? 14.140 6.744 -21.613 1.00 91.94 190 THR A C 1
ATOM 1599 O O . THR A 1 190 ? 14.553 5.730 -22.175 1.00 91.94 190 THR A O 1
ATOM 1602 N N . ILE A 1 191 ? 14.054 6.834 -20.280 1.00 92.44 191 ILE A N 1
ATOM 1603 C CA . ILE A 1 191 ? 14.402 5.725 -19.391 1.00 92.44 191 ILE A CA 1
ATOM 1604 C C . ILE A 1 191 ? 13.371 4.592 -19.578 1.00 92.44 191 ILE A C 1
ATOM 1606 O O . ILE A 1 191 ? 12.173 4.813 -19.383 1.00 92.44 191 ILE A O 1
ATOM 1610 N N . PRO A 1 192 ? 13.807 3.367 -19.925 1.00 94.38 192 PRO A N 1
ATOM 1611 C CA . PRO A 1 192 ? 12.910 2.229 -20.114 1.00 94.38 192 PRO A CA 1
ATOM 1612 C C . PRO A 1 192 ? 12.131 1.879 -18.846 1.00 94.38 192 PRO A C 1
ATOM 1614 O O . PRO A 1 192 ? 12.637 1.983 -17.726 1.00 94.38 192 PRO A O 1
ATOM 1617 N N . ARG A 1 193 ? 10.905 1.377 -19.004 1.00 93.94 193 ARG A N 1
ATOM 1618 C CA . ARG A 1 193 ? 10.036 1.068 -17.860 1.00 93.94 193 ARG A CA 1
ATOM 1619 C C . ARG A 1 193 ? 10.591 -0.043 -16.968 1.00 93.94 193 ARG A C 1
ATOM 1621 O O . ARG A 1 193 ? 10.386 -0.013 -15.758 1.00 93.94 193 ARG A O 1
ATOM 1628 N N . GLU A 1 194 ? 11.320 -0.996 -17.535 1.00 93.56 194 GLU A N 1
ATOM 1629 C CA . GLU A 1 194 ? 11.957 -2.099 -16.811 1.00 93.56 194 GLU A CA 1
ATOM 1630 C C . GLU A 1 194 ? 12.957 -1.595 -15.766 1.00 93.56 194 GLU A C 1
ATOM 1632 O O . GLU A 1 194 ? 13.078 -2.182 -14.692 1.00 93.56 194 GLU A O 1
ATOM 1637 N N . VAL A 1 195 ? 13.632 -0.480 -16.057 1.00 95.88 195 VAL A N 1
ATOM 1638 C CA . VAL A 1 195 ? 14.571 0.172 -15.139 1.00 95.88 195 VAL A CA 1
ATOM 1639 C C . VAL A 1 195 ? 13.829 0.670 -13.897 1.00 95.88 195 VAL A C 1
ATOM 1641 O O . VAL A 1 195 ? 14.246 0.387 -12.774 1.00 95.88 195 VAL A O 1
ATOM 1644 N N . PHE A 1 196 ? 12.679 1.326 -14.084 1.00 94.38 196 PHE A N 1
ATOM 1645 C CA . PHE A 1 196 ? 11.831 1.775 -12.977 1.00 94.38 196 PHE A CA 1
ATOM 1646 C C . PHE A 1 196 ? 11.224 0.617 -12.185 1.00 94.38 196 PHE A C 1
ATOM 1648 O O . PHE A 1 196 ? 11.120 0.709 -10.966 1.00 94.38 196 PHE A O 1
ATOM 1655 N N . VAL A 1 197 ? 10.861 -0.488 -12.841 1.00 95.44 197 VAL A N 1
ATOM 1656 C CA . VAL A 1 197 ? 10.341 -1.683 -12.156 1.00 95.44 197 VAL A CA 1
ATOM 1657 C C . VAL A 1 197 ? 11.400 -2.295 -11.232 1.00 95.44 197 VAL A C 1
ATOM 1659 O O . VAL A 1 197 ? 11.092 -2.654 -10.097 1.00 95.44 197 VAL A O 1
ATOM 1662 N N . GLU A 1 198 ? 12.652 -2.403 -11.680 1.00 95.31 198 GLU A N 1
ATOM 1663 C CA . GLU A 1 198 ? 13.749 -2.903 -10.839 1.00 95.31 198 GLU A CA 1
ATOM 1664 C C . GLU A 1 198 ? 14.079 -1.943 -9.683 1.00 95.31 198 GLU A C 1
ATOM 1666 O O . GLU A 1 198 ? 14.327 -2.406 -8.566 1.00 95.31 198 GLU A O 1
ATOM 1671 N N . ALA A 1 199 ? 14.004 -0.629 -9.924 1.00 94.81 199 ALA A N 1
ATOM 1672 C CA . ALA A 1 199 ? 14.132 0.407 -8.896 1.00 94.81 199 ALA A CA 1
ATOM 1673 C C . ALA A 1 199 ? 13.013 0.346 -7.849 1.00 94.81 199 ALA A C 1
ATOM 1675 O O . ALA A 1 199 ? 13.260 0.433 -6.646 1.00 94.81 199 ALA A O 1
ATOM 1676 N N . GLU A 1 200 ? 11.777 0.120 -8.282 1.00 93.69 200 GLU A N 1
ATOM 1677 C CA . GLU A 1 200 ? 10.630 -0.005 -7.389 1.00 93.69 200 GLU A CA 1
ATOM 1678 C C . GLU A 1 200 ? 10.715 -1.269 -6.522 1.00 93.69 200 GLU A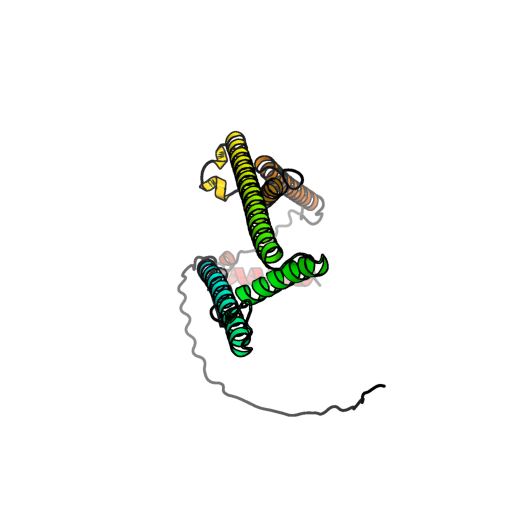 C 1
ATOM 1680 O O . GLU A 1 200 ? 10.419 -1.215 -5.326 1.00 93.69 200 GLU A O 1
ATOM 1685 N N . LYS A 1 201 ? 11.174 -2.399 -7.081 1.00 95.44 201 LYS A N 1
ATOM 1686 C CA . LYS A 1 201 ? 11.458 -3.616 -6.299 1.00 95.44 201 LYS A CA 1
ATOM 1687 C C . LYS A 1 201 ? 12.521 -3.361 -5.232 1.00 95.44 201 LYS A C 1
ATOM 1689 O O . LYS A 1 201 ? 12.358 -3.806 -4.095 1.00 95.44 201 LYS A O 1
ATOM 1694 N N . TRP A 1 202 ? 13.567 -2.607 -5.566 1.00 94.56 202 TRP A N 1
ATOM 1695 C CA . TRP A 1 202 ? 14.608 -2.218 -4.613 1.00 94.56 202 TRP A CA 1
ATOM 1696 C C . TRP A 1 202 ? 14.062 -1.376 -3.469 1.00 94.56 202 TRP A C 1
ATOM 1698 O O . TRP A 1 202 ? 14.295 -1.702 -2.304 1.00 94.56 202 TRP A O 1
ATOM 1708 N N . LEU A 1 203 ? 13.239 -0.376 -3.784 1.00 93.06 203 LEU A N 1
ATOM 1709 C CA . LEU A 1 203 ? 12.585 0.458 -2.779 1.00 93.06 203 LEU A CA 1
ATOM 1710 C C . LEU A 1 203 ? 11.649 -0.346 -1.868 1.00 93.06 203 LEU A C 1
ATOM 1712 O O . LEU A 1 203 ? 11.743 -0.245 -0.646 1.00 93.06 203 LEU A O 1
ATOM 1716 N N . LYS A 1 204 ? 10.771 -1.178 -2.442 1.00 92.12 204 LYS A N 1
ATOM 1717 C CA . LYS A 1 204 ? 9.777 -1.954 -1.679 1.00 92.12 204 LYS A CA 1
ATOM 1718 C C . LYS A 1 204 ? 10.398 -3.065 -0.838 1.00 92.12 204 LYS A C 1
ATOM 1720 O O . LYS A 1 204 ? 9.897 -3.374 0.239 1.00 92.12 204 LYS A O 1
ATOM 1725 N N . SER A 1 205 ? 11.481 -3.673 -1.313 1.00 92.00 205 SER A N 1
ATOM 1726 C CA . SER A 1 205 ? 12.156 -4.764 -0.603 1.00 92.00 205 SER A CA 1
ATOM 1727 C C . SER A 1 205 ? 13.136 -4.284 0.473 1.00 92.00 205 SER A C 1
ATOM 1729 O O . SER A 1 205 ? 13.695 -5.120 1.188 1.00 92.00 205 SER A O 1
ATOM 1731 N N . GLY A 1 206 ? 13.369 -2.969 0.592 1.00 88.25 206 GLY A N 1
ATOM 1732 C CA . GLY A 1 206 ? 14.413 -2.417 1.458 1.00 88.25 206 GLY A CA 1
ATOM 1733 C C . GLY A 1 206 ? 15.823 -2.779 0.981 1.00 88.25 206 GLY A C 1
ATOM 1734 O O . GLY A 1 206 ? 16.716 -2.977 1.798 1.00 88.25 206 GLY A O 1
ATOM 1735 N N . GLY A 1 207 ? 16.007 -2.921 -0.333 1.00 87.38 207 GLY A N 1
ATOM 1736 C CA . GLY A 1 207 ? 17.289 -3.200 -0.974 1.00 87.38 207 GLY A CA 1
ATOM 1737 C C . GLY A 1 207 ? 17.686 -4.673 -1.095 1.00 87.38 207 GLY A C 1
ATOM 1738 O O . GLY A 1 207 ? 18.826 -4.957 -1.455 1.00 87.38 207 GLY A O 1
ATOM 1739 N N . ARG A 1 208 ? 16.775 -5.613 -0.811 1.00 89.88 208 ARG A N 1
ATOM 1740 C CA . ARG A 1 208 ? 17.032 -7.064 -0.927 1.00 89.88 208 ARG A CA 1
ATOM 1741 C C . ARG A 1 208 ? 16.824 -7.612 -2.338 1.00 89.88 208 ARG A C 1
ATOM 1743 O O . ARG A 1 208 ? 17.466 -8.584 -2.720 1.00 89.88 208 ARG A O 1
ATOM 1750 N N . GLU A 1 209 ? 15.924 -7.003 -3.095 1.00 90.00 209 GLU A N 1
ATOM 1751 C CA . GLU A 1 209 ? 15.539 -7.413 -4.445 1.00 90.00 209 GLU A CA 1
ATOM 1752 C C . GLU A 1 209 ? 15.575 -6.212 -5.384 1.00 90.00 209 GLU A C 1
ATOM 1754 O O . GLU A 1 209 ? 15.387 -5.087 -4.946 1.00 90.00 209 GLU A O 1
ATOM 1759 N N . GLY A 1 210 ? 15.778 -6.425 -6.681 1.00 91.88 210 GLY A N 1
ATOM 1760 C CA . GLY A 1 210 ? 15.891 -5.321 -7.635 1.00 91.88 210 GLY A CA 1
ATOM 1761 C C . GLY A 1 210 ? 17.231 -4.587 -7.553 1.00 91.88 210 GLY A C 1
ATOM 1762 O O . GLY A 1 210 ? 18.233 -5.130 -7.077 1.00 91.88 210 GLY A O 1
ATOM 1763 N N . ARG A 1 211 ? 17.276 -3.362 -8.082 1.00 93.81 211 ARG A N 1
ATOM 1764 C CA . ARG A 1 211 ? 18.490 -2.528 -8.166 1.00 93.81 211 ARG A CA 1
ATOM 1765 C C . ARG A 1 211 ? 18.147 -1.061 -7.980 1.00 93.81 211 ARG A C 1
ATOM 1767 O O . ARG A 1 211 ? 17.051 -0.664 -8.341 1.00 93.81 211 ARG A O 1
ATOM 1774 N N . ARG A 1 212 ? 19.091 -0.250 -7.501 1.00 94.25 212 ARG A N 1
ATOM 1775 C CA . ARG A 1 212 ? 18.945 1.215 -7.526 1.00 94.25 212 ARG A CA 1
ATOM 1776 C C . ARG A 1 212 ? 18.755 1.706 -8.963 1.00 94.25 212 ARG A C 1
ATOM 1778 O O . ARG A 1 212 ? 19.186 1.044 -9.906 1.00 94.25 212 ARG A O 1
ATOM 1785 N N . LEU A 1 213 ? 18.130 2.870 -9.131 1.00 94.81 213 LEU A N 1
ATOM 1786 C CA . LEU A 1 213 ? 17.778 3.405 -10.450 1.00 94.81 213 LEU A CA 1
ATOM 1787 C C . LEU A 1 213 ? 18.992 3.544 -11.388 1.00 94.81 213 LEU A C 1
ATOM 1789 O O . LEU A 1 213 ? 18.940 3.099 -12.535 1.00 94.81 213 LEU A O 1
ATOM 1793 N N . ALA A 1 214 ? 20.097 4.083 -10.872 1.00 94.31 214 ALA A N 1
ATOM 1794 C CA . ALA A 1 214 ? 21.371 4.222 -11.579 1.00 94.31 214 ALA A CA 1
ATOM 1795 C C . ALA A 1 214 ? 21.934 2.873 -12.067 1.00 94.31 214 ALA A C 1
ATOM 1797 O O . ALA A 1 214 ? 22.222 2.684 -13.256 1.00 94.31 214 ALA A O 1
ATOM 1798 N N . ASP A 1 215 ? 22.011 1.893 -11.166 1.00 94.62 215 ASP A N 1
ATOM 1799 C CA . ASP A 1 215 ? 22.478 0.540 -11.476 1.00 94.62 215 ASP A CA 1
ATOM 1800 C C . ASP A 1 215 ? 21.580 -0.159 -12.498 1.00 94.62 215 ASP A C 1
ATOM 1802 O O . ASP A 1 215 ? 22.059 -0.856 -13.397 1.00 94.62 215 ASP A O 1
ATOM 1806 N N . ALA A 1 216 ? 20.263 -0.004 -12.350 1.00 95.88 216 ALA A N 1
ATOM 1807 C CA . ALA A 1 216 ? 19.278 -0.597 -13.239 1.00 95.88 216 ALA A CA 1
ATOM 1808 C C . ALA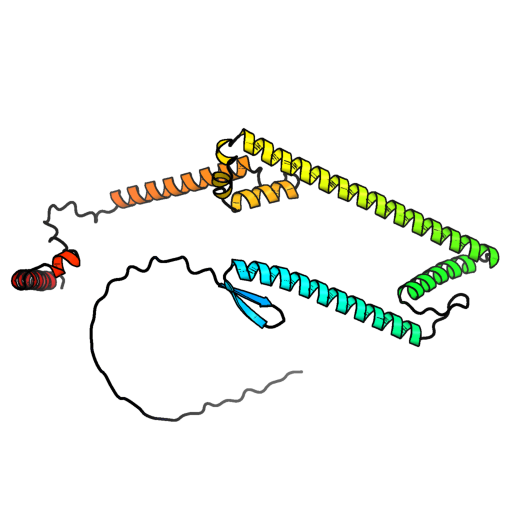 A 1 216 ? 19.427 -0.048 -14.667 1.00 95.88 216 ALA A C 1
ATOM 1810 O O . ALA A 1 216 ? 19.463 -0.838 -15.615 1.00 95.88 216 ALA A O 1
ATOM 1811 N N . LEU A 1 217 ? 19.597 1.271 -14.822 1.00 95.56 217 LEU A N 1
ATOM 1812 C CA . LEU A 1 217 ? 19.819 1.904 -16.123 1.00 95.56 217 LEU A CA 1
ATOM 1813 C C . LEU A 1 217 ? 21.139 1.445 -16.751 1.00 95.56 217 LEU A C 1
ATOM 1815 O O . LEU A 1 217 ? 21.175 1.050 -17.916 1.00 95.56 217 LEU A O 1
ATOM 1819 N N . THR A 1 218 ? 22.214 1.419 -15.964 1.00 94.88 218 THR A N 1
ATOM 1820 C CA . THR A 1 218 ? 23.533 0.964 -16.424 1.00 94.88 218 THR A CA 1
ATOM 1821 C C . THR A 1 218 ? 23.483 -0.482 -16.910 1.00 94.88 218 THR A C 1
ATOM 1823 O O . THR A 1 218 ? 23.976 -0.807 -17.992 1.00 94.88 218 THR A O 1
ATOM 1826 N N . ARG A 1 219 ? 22.825 -1.364 -16.147 1.00 94.75 219 ARG A N 1
ATOM 1827 C CA . ARG A 1 219 ? 22.648 -2.776 -16.509 1.00 94.75 219 ARG A CA 1
ATOM 1828 C C . ARG A 1 219 ? 21.813 -2.933 -17.776 1.00 94.75 219 ARG A C 1
ATOM 1830 O O . ARG A 1 219 ? 22.126 -3.790 -18.603 1.00 94.75 219 ARG A O 1
ATOM 1837 N N . TYR A 1 220 ? 20.760 -2.131 -17.920 1.00 95.31 220 TYR A N 1
ATOM 1838 C CA . TYR A 1 220 ? 19.921 -2.133 -19.111 1.00 95.31 220 TYR A CA 1
ATOM 1839 C C . TYR A 1 220 ? 20.731 -1.740 -20.348 1.00 95.31 220 TYR A C 1
ATOM 1841 O O . TYR A 1 220 ? 20.770 -2.498 -21.317 1.00 95.31 220 TYR A O 1
ATOM 1849 N N . ASN A 1 221 ? 21.445 -0.615 -20.283 1.00 93.50 221 ASN A N 1
ATOM 1850 C CA . ASN A 1 221 ? 22.272 -0.127 -21.385 1.00 93.50 221 ASN A CA 1
ATOM 1851 C C . ASN A 1 221 ? 23.370 -1.133 -21.748 1.00 93.50 221 ASN A C 1
ATOM 1853 O O . ASN A 1 221 ? 23.567 -1.437 -22.922 1.00 93.50 221 ASN A O 1
ATOM 1857 N N . TRP A 1 222 ? 24.025 -1.729 -20.748 1.00 94.38 222 TRP A N 1
ATOM 1858 C CA . TRP A 1 222 ? 25.000 -2.796 -20.970 1.00 94.38 222 TRP A CA 1
ATOM 1859 C C . TRP A 1 222 ? 24.388 -3.998 -21.701 1.00 94.38 222 TRP A C 1
ATOM 1861 O O . TRP A 1 222 ? 24.967 -4.492 -22.666 1.00 94.38 222 TRP A O 1
ATOM 1871 N N . LYS A 1 223 ? 23.192 -4.446 -21.293 1.00 94.88 223 LYS A N 1
ATOM 1872 C CA . LYS A 1 223 ? 22.491 -5.562 -21.944 1.00 94.88 223 LYS A CA 1
ATOM 1873 C C . LYS A 1 223 ? 22.126 -5.239 -23.397 1.00 94.88 223 LYS A C 1
ATOM 1875 O O . LYS A 1 223 ? 22.271 -6.109 -24.252 1.00 94.88 223 LYS A O 1
ATOM 1880 N N . GLN A 1 224 ? 21.677 -4.015 -23.676 1.00 92.62 224 GLN A N 1
ATOM 1881 C CA . GLN A 1 224 ? 21.368 -3.568 -25.038 1.00 92.62 224 GLN A CA 1
ATOM 1882 C C . GLN A 1 224 ? 22.621 -3.547 -25.917 1.00 92.62 224 GLN A C 1
ATOM 1884 O O . GLN A 1 224 ? 22.618 -4.129 -26.999 1.00 92.62 224 GLN A O 1
ATOM 1889 N N . ASN A 1 225 ? 23.713 -2.965 -25.420 1.00 93.75 225 ASN A N 1
ATOM 1890 C CA . ASN A 1 225 ? 24.979 -2.904 -26.150 1.00 93.75 225 ASN A CA 1
ATOM 1891 C C . ASN A 1 225 ? 25.546 -4.305 -26.424 1.00 93.75 225 ASN A C 1
ATOM 1893 O O . ASN A 1 225 ? 25.968 -4.586 -27.541 1.00 93.75 225 ASN A O 1
ATOM 1897 N N . MET A 1 226 ? 25.486 -5.211 -25.442 1.00 94.75 226 MET A N 1
ATOM 1898 C CA . MET A 1 226 ? 25.893 -6.610 -25.616 1.00 94.75 226 MET A CA 1
ATOM 1899 C C . MET A 1 226 ? 25.062 -7.327 -26.686 1.00 94.75 226 MET A C 1
ATOM 1901 O O . MET A 1 226 ? 25.617 -8.030 -27.526 1.00 94.75 226 MET A O 1
ATOM 1905 N N . ALA A 1 227 ? 23.739 -7.145 -26.680 1.00 93.50 227 ALA A N 1
ATOM 1906 C CA . ALA A 1 227 ? 22.864 -7.750 -27.680 1.00 93.50 227 ALA A CA 1
ATOM 1907 C C . ALA A 1 227 ? 23.142 -7.204 -29.091 1.00 93.50 227 ALA A C 1
ATOM 1909 O O . ALA A 1 227 ? 23.187 -7.971 -30.051 1.00 93.50 227 ALA A O 1
ATOM 1910 N N . GLN A 1 228 ? 23.382 -5.895 -29.217 1.00 91.94 228 GLN A N 1
ATOM 1911 C CA . GLN A 1 228 ? 23.765 -5.269 -30.486 1.00 91.94 228 GLN A CA 1
ATOM 1912 C C . GLN A 1 228 ? 25.117 -5.779 -30.990 1.00 91.94 228 GLN A C 1
ATOM 1914 O O . GLN A 1 228 ? 25.247 -6.086 -32.174 1.00 91.94 228 GLN A O 1
ATOM 1919 N N . GLN A 1 229 ? 26.101 -5.920 -30.099 1.00 94.19 229 GLN A N 1
ATOM 1920 C CA . GLN A 1 229 ? 27.411 -6.456 -30.449 1.00 94.19 229 GLN A CA 1
ATOM 1921 C C . GLN A 1 229 ? 27.301 -7.900 -30.947 1.00 94.19 229 GLN A C 1
ATOM 1923 O O . GLN A 1 229 ? 27.794 -8.205 -32.029 1.00 94.19 229 GLN A O 1
ATOM 1928 N N . GLN A 1 230 ? 26.582 -8.763 -30.226 1.00 93.50 230 GLN A N 1
ATOM 1929 C CA . GLN A 1 230 ? 26.362 -10.150 -30.646 1.00 93.50 230 GLN A CA 1
ATOM 1930 C C . GLN A 1 230 ? 25.630 -10.241 -31.988 1.00 93.50 230 GLN A C 1
ATOM 1932 O O . GLN A 1 230 ? 25.989 -11.063 -32.827 1.00 93.50 230 GLN A O 1
ATOM 1937 N N . ALA A 1 231 ? 24.630 -9.386 -32.224 1.00 91.25 231 ALA A N 1
ATOM 1938 C CA . ALA A 1 231 ? 23.935 -9.331 -33.506 1.00 91.25 231 ALA A CA 1
ATOM 1939 C C . ALA A 1 231 ? 24.864 -8.870 -34.641 1.00 91.25 231 ALA A C 1
ATOM 1941 O O . ALA A 1 231 ? 24.838 -9.444 -35.727 1.00 91.25 231 ALA A O 1
ATOM 1942 N N . SER A 1 232 ? 25.709 -7.867 -34.393 1.00 91.44 232 SER A N 1
ATOM 1943 C CA . SER A 1 232 ? 26.699 -7.385 -35.361 1.00 91.44 232 SER A CA 1
ATOM 1944 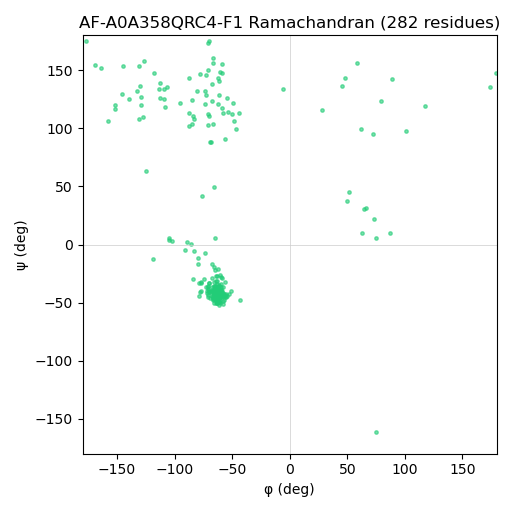C C . SER A 1 232 ? 27.738 -8.457 -35.693 1.00 91.44 232 SER A C 1
ATOM 1946 O O . SER A 1 232 ? 28.006 -8.706 -36.866 1.00 91.44 232 SER A O 1
ATOM 1948 N N . GLU A 1 233 ? 28.291 -9.123 -34.678 1.00 92.88 233 GLU A N 1
ATOM 1949 C CA . GLU A 1 233 ? 29.256 -10.214 -34.841 1.00 92.88 233 GLU A CA 1
ATOM 1950 C C . GLU A 1 233 ? 28.634 -11.399 -35.586 1.00 92.88 233 GLU A C 1
ATOM 1952 O O . GLU A 1 233 ? 29.238 -11.923 -36.518 1.00 92.88 233 GLU A O 1
ATOM 1957 N N . ALA A 1 234 ? 27.396 -11.777 -35.254 1.00 88.69 234 ALA A N 1
ATOM 1958 C CA . ALA A 1 234 ? 26.668 -12.819 -35.974 1.00 88.69 234 ALA A CA 1
ATOM 1959 C C . ALA A 1 234 ? 26.407 -12.429 -37.436 1.00 88.69 234 ALA A C 1
ATOM 1961 O O . ALA A 1 234 ? 26.574 -13.253 -38.332 1.00 88.69 234 ALA A O 1
ATOM 1962 N N . ASN A 1 235 ? 26.040 -11.174 -37.706 1.00 87.44 235 ASN A N 1
ATOM 1963 C CA . ASN A 1 235 ? 25.840 -10.680 -39.068 1.00 87.44 235 ASN A CA 1
ATOM 1964 C C . ASN A 1 235 ? 27.144 -10.676 -39.873 1.00 87.44 235 ASN A C 1
ATOM 1966 O O . ASN A 1 235 ? 27.133 -11.063 -41.042 1.00 87.44 235 ASN A O 1
ATOM 1970 N N . GLN A 1 236 ? 28.265 -10.293 -39.258 1.00 90.19 236 GLN A N 1
ATOM 1971 C CA . GLN A 1 236 ? 29.580 -10.349 -39.891 1.00 90.19 236 GLN A CA 1
ATOM 1972 C C . GLN A 1 236 ? 30.007 -11.797 -40.156 1.00 90.19 236 GLN A C 1
ATOM 1974 O O . GLN A 1 236 ? 30.375 -12.125 -41.282 1.00 90.19 236 GLN A O 1
ATOM 1979 N N . ALA A 1 237 ? 29.882 -12.682 -39.166 1.00 87.50 237 ALA A N 1
ATOM 1980 C CA . ALA A 1 237 ? 30.191 -14.099 -39.318 1.00 87.50 237 ALA A CA 1
ATOM 1981 C C . ALA A 1 237 ? 29.319 -14.754 -40.400 1.00 87.50 237 ALA A C 1
ATOM 1983 O O . ALA A 1 237 ? 29.825 -15.519 -41.213 1.00 87.50 237 ALA A O 1
ATOM 1984 N N . ASN A 1 238 ? 28.031 -14.409 -40.477 1.00 83.44 238 ASN A N 1
ATOM 1985 C CA . ASN A 1 238 ? 27.141 -14.862 -41.545 1.00 83.44 238 ASN A CA 1
ATOM 1986 C C . ASN A 1 238 ? 27.558 -14.307 -42.912 1.00 83.44 238 ASN A C 1
ATOM 1988 O O . ASN A 1 238 ? 27.507 -15.035 -43.899 1.00 83.44 238 ASN A O 1
ATOM 1992 N N . ALA A 1 239 ? 27.988 -13.046 -42.996 1.00 79.81 239 ALA A N 1
ATOM 1993 C CA . ALA A 1 239 ? 28.493 -12.464 -44.238 1.00 79.81 239 ALA A CA 1
ATOM 1994 C C . ALA A 1 239 ? 29.793 -13.142 -44.711 1.00 79.81 239 ALA A C 1
ATOM 1996 O O . ALA A 1 239 ? 29.970 -13.349 -45.911 1.00 79.81 239 ALA A O 1
ATOM 1997 N N . GLU A 1 240 ? 30.676 -13.521 -43.783 1.00 81.12 240 GLU A N 1
ATOM 1998 C CA . GLU A 1 240 ? 31.942 -14.212 -44.061 1.00 81.12 240 GLU A CA 1
ATOM 1999 C C . GLU A 1 240 ? 31.749 -15.707 -44.376 1.00 81.12 240 GLU A C 1
ATOM 2001 O O . GLU A 1 240 ? 32.382 -16.231 -45.294 1.00 81.12 240 GLU A O 1
ATOM 2006 N N . ALA A 1 241 ? 30.852 -16.393 -43.660 1.00 77.94 241 ALA A N 1
ATOM 2007 C CA . ALA A 1 241 ? 30.522 -17.808 -43.856 1.00 77.94 241 ALA A CA 1
ATOM 2008 C C . ALA A 1 241 ? 29.557 -18.048 -45.029 1.00 77.94 241 ALA A C 1
ATOM 2010 O O . ALA A 1 241 ? 29.441 -19.176 -45.520 1.00 77.94 241 ALA A O 1
ATOM 2011 N N . SER A 1 242 ? 28.874 -17.002 -45.508 1.00 59.25 242 SER A N 1
ATOM 2012 C CA . SER A 1 242 ? 28.047 -17.069 -46.710 1.00 59.25 242 SER A CA 1
ATOM 2013 C C . SER A 1 242 ? 28.929 -17.226 -47.950 1.00 59.25 242 SER A C 1
ATOM 2015 O O . SER A 1 242 ? 29.274 -16.280 -48.659 1.00 59.25 242 SER A O 1
ATOM 2017 N N . THR A 1 243 ? 29.219 -18.484 -48.274 1.00 56.88 243 THR A N 1
ATOM 2018 C CA . THR A 1 243 ? 29.770 -18.940 -49.562 1.00 56.88 243 THR A CA 1
ATOM 2019 C C . THR A 1 243 ? 28.812 -18.712 -50.746 1.00 56.88 243 THR A C 1
ATOM 2021 O O . THR A 1 243 ? 29.118 -19.093 -51.873 1.00 56.88 243 THR A O 1
ATOM 2024 N N . GLY A 1 244 ? 27.675 -18.046 -50.512 1.00 51.31 244 GLY A N 1
ATOM 2025 C CA . GLY A 1 244 ? 26.714 -17.592 -51.515 1.00 51.31 244 GLY A CA 1
ATOM 2026 C C . GLY A 1 244 ? 26.747 -16.087 -51.801 1.00 51.31 244 GLY A C 1
ATOM 2027 O O . GLY A 1 244 ? 25.934 -15.618 -52.596 1.00 51.31 244 GLY A O 1
ATOM 2028 N N . SER A 1 245 ? 27.668 -15.310 -51.214 1.00 49.47 245 SER A N 1
ATOM 2029 C CA . SER A 1 245 ? 27.996 -14.000 -51.785 1.00 49.47 245 SER A CA 1
ATOM 2030 C C . SER A 1 245 ? 28.760 -14.244 -53.080 1.00 49.47 245 SER A C 1
ATOM 2032 O O . SER A 1 245 ? 29.928 -14.638 -53.071 1.00 49.47 245 SER A O 1
ATOM 2034 N N . VAL A 1 246 ? 28.067 -14.087 -54.205 1.00 48.25 246 VAL A N 1
ATOM 2035 C CA . VAL A 1 246 ? 28.613 -14.218 -55.554 1.00 48.25 246 VAL A CA 1
ATOM 2036 C C . VAL A 1 246 ? 29.800 -13.257 -55.708 1.00 48.25 246 VAL A C 1
ATOM 2038 O O . VAL A 1 246 ? 29.660 -12.130 -56.164 1.00 48.25 246 VAL A O 1
ATOM 2041 N N . LYS A 1 247 ? 31.013 -13.731 -55.400 1.00 44.66 247 LYS A N 1
ATOM 2042 C CA . LYS A 1 247 ? 32.294 -13.189 -55.891 1.00 44.66 247 LYS A CA 1
ATOM 2043 C C . LYS A 1 247 ? 32.523 -13.607 -57.347 1.00 44.66 247 LYS A C 1
ATOM 2045 O O . LYS A 1 247 ? 33.614 -13.993 -57.752 1.00 44.66 247 LYS A O 1
ATOM 2050 N N . GLY A 1 248 ? 31.461 -13.552 -58.138 1.00 40.84 248 GLY A N 1
ATOM 2051 C CA . GLY A 1 248 ? 31.519 -13.586 -59.579 1.00 40.84 248 GLY A CA 1
ATOM 2052 C C . GLY A 1 248 ? 31.176 -12.190 -60.047 1.00 40.84 248 GLY A C 1
ATOM 2053 O O . GLY A 1 248 ? 30.051 -11.737 -59.874 1.00 40.84 248 GLY A O 1
ATOM 2054 N N . GLN A 1 249 ? 32.108 -11.542 -60.728 1.00 40.62 249 GLN A N 1
ATOM 2055 C CA . GLN A 1 249 ? 31.797 -10.498 -61.696 1.00 40.62 249 GLN A CA 1
ATOM 2056 C C . GLN A 1 249 ? 31.044 -11.126 -62.891 1.00 40.62 249 GLN A C 1
ATOM 2058 O O . GLN A 1 249 ? 31.402 -10.950 -64.048 1.00 40.62 249 GLN A O 1
ATOM 2063 N N . ALA A 1 250 ? 30.007 -11.922 -62.626 1.00 42.09 250 ALA A N 1
ATOM 2064 C CA . ALA A 1 250 ? 28.935 -12.112 -63.569 1.00 42.09 250 ALA A CA 1
ATOM 2065 C C . ALA A 1 250 ? 28.169 -10.800 -63.497 1.00 42.09 250 ALA A C 1
ATOM 2067 O O . ALA A 1 250 ? 27.750 -10.407 -62.412 1.00 42.09 250 ALA A O 1
ATOM 2068 N N . LYS A 1 251 ? 28.054 -10.093 -64.623 1.00 47.53 251 LYS A N 1
ATOM 2069 C CA . LYS A 1 251 ? 27.111 -8.985 -64.766 1.00 47.53 251 LYS A CA 1
ATOM 2070 C C . LYS A 1 251 ? 25.776 -9.478 -64.206 1.00 47.53 251 LYS A C 1
ATOM 2072 O O . LYS A 1 251 ? 25.093 -10.248 -64.880 1.00 47.53 251 LYS A O 1
ATOM 2077 N N . SER A 1 252 ? 25.449 -9.116 -62.967 1.00 47.88 252 SER A N 1
ATOM 2078 C CA . SER A 1 252 ? 24.103 -9.274 -62.459 1.00 47.88 252 SER A CA 1
ATOM 2079 C C . SER A 1 252 ? 23.275 -8.466 -63.437 1.00 47.88 252 SER A C 1
ATOM 2081 O O . SER A 1 252 ? 23.506 -7.268 -63.614 1.00 47.88 252 SER A O 1
ATOM 2083 N N . GLY A 1 253 ? 22.432 -9.157 -64.208 1.00 52.56 253 GLY A N 1
ATOM 2084 C CA . GLY A 1 253 ? 21.475 -8.482 -65.067 1.00 52.56 253 GLY A CA 1
ATOM 2085 C C . GLY A 1 253 ? 20.788 -7.452 -64.190 1.00 52.56 253 GLY A C 1
ATOM 2086 O O . GLY A 1 253 ? 20.322 -7.797 -63.106 1.00 52.56 253 GLY A O 1
ATOM 2087 N N . THR A 1 254 ? 20.876 -6.190 -64.592 1.00 57.59 254 THR A N 1
ATOM 2088 C CA . THR A 1 254 ? 20.373 -5.041 -63.854 1.00 57.59 254 THR A CA 1
ATOM 2089 C C . THR A 1 254 ? 18.947 -5.365 -63.425 1.00 57.59 254 THR A C 1
ATOM 2091 O O . THR A 1 254 ? 18.052 -5.442 -64.265 1.00 57.59 254 THR A O 1
ATOM 2094 N N . PHE A 1 255 ? 18.731 -5.657 -62.142 1.00 60.16 255 PHE A N 1
ATOM 2095 C CA . PHE A 1 255 ? 17.377 -5.839 -61.646 1.00 60.16 255 PHE A CA 1
ATOM 2096 C C . PHE A 1 255 ? 16.739 -4.461 -61.672 1.00 60.16 255 PHE A C 1
ATOM 2098 O O . PHE A 1 255 ? 17.160 -3.555 -60.954 1.00 60.16 255 PHE A O 1
ATOM 2105 N N . PHE A 1 256 ? 15.785 -4.287 -62.576 1.00 66.94 256 PHE A N 1
ATOM 2106 C CA . PHE A 1 256 ? 15.117 -3.014 -62.750 1.00 66.94 256 PHE A CA 1
ATOM 2107 C C . PHE A 1 256 ? 14.155 -2.782 -61.590 1.00 66.94 256 PHE A C 1
ATOM 2109 O O . PHE A 1 256 ? 13.370 -3.665 -61.235 1.00 66.94 256 PHE A O 1
ATOM 2116 N N . THR A 1 257 ? 14.205 -1.592 -60.997 1.00 71.00 257 THR A N 1
ATOM 2117 C CA . THR A 1 257 ? 13.195 -1.181 -60.019 1.00 71.00 257 THR A CA 1
ATOM 2118 C C . THR A 1 257 ? 11.837 -1.030 -60.706 1.00 71.00 257 THR A C 1
ATOM 2120 O O . THR A 1 257 ? 11.749 -0.858 -61.925 1.00 71.00 257 THR A O 1
ATOM 2123 N N . ARG A 1 258 ? 10.753 -1.062 -59.923 1.00 65.50 258 ARG A N 1
ATOM 2124 C CA . ARG A 1 258 ? 9.387 -0.866 -60.436 1.00 65.50 258 ARG A CA 1
ATOM 2125 C C . ARG A 1 258 ? 9.267 0.408 -61.287 1.00 65.50 258 ARG A C 1
ATOM 2127 O O . ARG A 1 258 ? 8.651 0.371 -62.349 1.00 65.50 258 ARG A O 1
ATOM 2134 N N . ASP A 1 259 ? 9.921 1.486 -60.863 1.00 69.88 259 ASP A N 1
ATOM 2135 C CA . ASP A 1 259 ? 9.904 2.777 -61.559 1.00 69.88 259 ASP A CA 1
ATOM 2136 C C . ASP A 1 259 ? 10.756 2.781 -62.834 1.00 69.88 259 ASP A C 1
ATOM 2138 O O . ASP A 1 259 ? 10.438 3.472 -63.799 1.00 69.88 259 ASP A O 1
ATOM 2142 N N . GLN A 1 260 ? 11.821 1.977 -62.885 1.00 72.31 260 GLN A N 1
ATOM 2143 C CA . GLN A 1 260 ? 12.610 1.802 -64.105 1.00 72.31 260 GLN A CA 1
ATOM 2144 C C . GLN A 1 260 ? 11.827 1.023 -65.162 1.00 72.31 260 GLN A C 1
ATOM 2146 O O . GLN A 1 260 ? 11.849 1.398 -66.329 1.00 72.31 260 GLN A O 1
ATOM 2151 N N . VAL A 1 261 ? 11.088 -0.020 -64.763 1.00 71.38 261 VAL A N 1
ATOM 2152 C CA . VAL A 1 261 ? 10.215 -0.784 -65.676 1.00 71.38 261 VAL A CA 1
ATOM 2153 C C . VAL A 1 261 ? 9.076 0.081 -66.215 1.00 71.38 261 VAL A C 1
ATOM 2155 O O . VAL A 1 261 ? 8.744 -0.027 -67.392 1.00 71.38 261 VAL A O 1
ATOM 2158 N N . ALA A 1 262 ? 8.519 0.975 -65.395 1.00 73.12 262 ALA A N 1
ATOM 2159 C CA . ALA A 1 262 ? 7.456 1.888 -65.817 1.00 73.12 262 ALA A CA 1
ATOM 2160 C C . ALA A 1 262 ? 7.900 2.886 -66.906 1.00 73.12 262 ALA A C 1
ATOM 2162 O O . ALA A 1 262 ? 7.074 3.323 -67.704 1.00 73.12 262 ALA A O 1
ATOM 2163 N N . ASN A 1 263 ? 9.194 3.213 -66.955 1.00 79.38 263 ASN A N 1
ATOM 2164 C CA . ASN A 1 263 ? 9.768 4.183 -67.890 1.00 79.38 263 ASN A CA 1
ATOM 2165 C C . ASN A 1 263 ? 10.497 3.544 -69.088 1.00 79.38 263 ASN A C 1
ATOM 2167 O O . ASN A 1 263 ? 11.067 4.267 -69.903 1.00 79.38 263 ASN A O 1
ATOM 2171 N N . MET A 1 264 ? 10.498 2.212 -69.213 1.00 80.62 264 MET A N 1
ATOM 2172 C CA . MET A 1 264 ? 11.112 1.526 -70.354 1.00 80.62 264 MET A CA 1
ATOM 2173 C C . MET A 1 264 ? 10.234 1.573 -71.601 1.00 80.62 264 MET A C 1
ATOM 2175 O O . MET A 1 264 ? 9.005 1.479 -71.545 1.00 80.62 264 MET A O 1
ATOM 2179 N N . SER A 1 265 ? 10.883 1.625 -72.761 1.00 82.69 265 SER A N 1
ATOM 2180 C CA . SER A 1 265 ? 10.198 1.441 -74.034 1.00 82.69 265 SER A CA 1
ATOM 2181 C C . SER A 1 265 ? 9.664 0.009 -74.176 1.00 82.69 265 SER A C 1
ATOM 2183 O O . SER A 1 265 ? 10.171 -0.955 -73.595 1.00 82.69 265 SER A O 1
ATOM 2185 N N . ARG A 1 266 ? 8.634 -0.164 -75.012 1.00 79.56 266 ARG A N 1
ATOM 2186 C CA . ARG A 1 266 ? 8.049 -1.489 -75.293 1.00 79.56 266 ARG A CA 1
ATOM 2187 C C . ARG A 1 266 ? 9.068 -2.476 -75.873 1.00 79.56 266 ARG A C 1
ATOM 2189 O O . ARG A 1 266 ? 8.933 -3.682 -75.671 1.00 79.56 266 ARG A O 1
ATOM 2196 N N . GLU A 1 267 ? 10.071 -1.975 -76.586 1.00 79.75 267 GLU A N 1
ATOM 2197 C CA . GLU A 1 267 ? 11.142 -2.782 -77.174 1.00 79.75 267 GLU A CA 1
ATOM 2198 C C . GLU A 1 267 ? 12.103 -3.306 -76.100 1.00 79.75 267 GLU A C 1
ATOM 2200 O O . GLU A 1 267 ? 12.430 -4.494 -76.100 1.00 79.75 267 GLU A O 1
ATOM 2205 N N . GLU A 1 268 ? 12.462 -2.470 -75.124 1.00 76.31 268 GLU A N 1
ATOM 2206 C CA . GLU A 1 268 ? 13.308 -2.854 -73.986 1.00 76.31 268 GLU A CA 1
ATOM 2207 C C . GLU A 1 268 ? 12.615 -3.869 -73.072 1.00 76.31 268 GLU A C 1
ATOM 2209 O O . GLU A 1 268 ? 13.223 -4.866 -72.676 1.00 76.31 268 GLU A O 1
ATOM 2214 N N . ILE A 1 269 ? 11.316 -3.684 -72.812 1.00 78.38 269 ILE A N 1
ATOM 2215 C CA . ILE A 1 269 ? 10.511 -4.645 -72.042 1.00 78.38 269 ILE A CA 1
ATOM 2216 C C . ILE A 1 269 ? 10.509 -6.014 -72.735 1.00 78.38 269 ILE A C 1
ATOM 2218 O O . ILE A 1 269 ? 10.681 -7.047 -72.084 1.00 78.38 269 ILE A O 1
ATOM 2222 N N . ARG A 1 270 ? 10.353 -6.040 -74.064 1.00 79.44 270 ARG A N 1
ATOM 2223 C CA . ARG A 1 270 ? 10.329 -7.285 -74.842 1.00 79.44 270 ARG A CA 1
ATOM 2224 C C . ARG A 1 270 ? 11.690 -7.978 -74.865 1.00 79.44 270 ARG A C 1
ATOM 2226 O O . ARG A 1 270 ? 11.748 -9.198 -74.722 1.00 79.44 270 ARG A O 1
ATOM 2233 N N . ALA A 1 271 ? 12.772 -7.217 -75.018 1.00 77.44 271 ALA A N 1
ATOM 2234 C CA . ALA A 1 271 ? 14.132 -7.745 -74.971 1.00 77.44 271 ALA A CA 1
ATOM 2235 C C . ALA A 1 271 ? 14.438 -8.381 -73.605 1.00 77.44 271 ALA A C 1
ATOM 2237 O O . ALA A 1 271 ? 14.958 -9.496 -73.542 1.00 77.44 271 ALA A O 1
ATOM 2238 N N . ASN A 1 272 ? 14.036 -7.719 -72.520 1.00 75.81 272 ASN A N 1
ATOM 2239 C CA . ASN A 1 272 ? 14.227 -8.221 -71.165 1.00 75.81 272 ASN A CA 1
ATOM 2240 C C . ASN A 1 272 ? 13.378 -9.475 -70.882 1.00 75.81 272 ASN A C 1
ATOM 2242 O O . ASN A 1 272 ? 13.885 -10.478 -70.384 1.00 75.81 272 ASN A O 1
ATOM 2246 N N . TYR A 1 273 ? 12.105 -9.475 -71.292 1.00 80.12 273 TYR A N 1
ATOM 2247 C CA . TYR A 1 273 ? 11.234 -10.649 -71.175 1.00 80.12 273 TYR A CA 1
ATOM 2248 C C . TYR A 1 273 ? 11.803 -11.877 -71.902 1.00 80.12 273 TYR A C 1
ATOM 2250 O O . TYR A 1 273 ? 11.800 -12.981 -71.356 1.00 80.12 273 TYR A O 1
ATOM 2258 N N . ASN A 1 274 ? 12.338 -11.690 -73.112 1.00 81.75 274 ASN A N 1
ATOM 2259 C CA . ASN A 1 274 ? 12.963 -12.773 -73.869 1.00 81.75 274 ASN A CA 1
ATOM 2260 C C . ASN A 1 274 ? 14.217 -13.312 -73.167 1.00 81.75 274 ASN A C 1
ATOM 2262 O O . ASN A 1 274 ? 14.380 -14.527 -73.082 1.00 81.75 274 ASN A O 1
ATOM 2266 N N . ALA A 1 275 ? 15.054 -12.434 -72.604 1.00 77.12 275 ALA A N 1
ATOM 2267 C CA . ALA A 1 275 ? 16.234 -12.838 -71.841 1.00 77.12 275 ALA A CA 1
ATOM 2268 C C . ALA A 1 275 ? 15.866 -13.667 -70.596 1.00 77.12 275 ALA A C 1
ATOM 2270 O O . ALA A 1 275 ? 16.524 -14.666 -70.301 1.00 77.12 275 ALA A O 1
ATOM 2271 N N . ILE A 1 276 ? 14.779 -13.304 -69.904 1.00 77.12 276 ILE A N 1
ATOM 2272 C CA . ILE A 1 276 ? 14.240 -14.074 -68.771 1.00 77.12 276 ILE A CA 1
ATOM 2273 C C . ILE A 1 276 ? 13.707 -15.435 -69.242 1.00 77.12 276 ILE A C 1
ATOM 2275 O O . ILE A 1 276 ? 14.010 -16.463 -68.643 1.00 77.12 276 ILE A O 1
ATOM 2279 N N . LYS A 1 277 ? 12.951 -15.481 -70.344 1.00 78.88 277 LYS A N 1
ATOM 2280 C CA . LYS A 1 277 ? 12.438 -16.745 -70.900 1.00 78.88 277 LYS A CA 1
ATOM 2281 C C . LYS A 1 277 ? 13.544 -17.686 -71.371 1.00 78.88 277 LYS A C 1
ATOM 2283 O O . LYS A 1 277 ? 13.384 -18.905 -71.333 1.00 78.88 277 LYS A O 1
ATOM 2288 N N . GLU A 1 278 ? 14.657 -17.139 -71.841 1.00 76.75 278 GLU A N 1
ATOM 2289 C CA . GLU A 1 278 ? 15.808 -17.916 -72.284 1.00 76.75 278 GLU A CA 1
ATOM 2290 C C . GLU A 1 278 ? 16.662 -18.415 -71.111 1.00 76.75 278 GLU A C 1
ATOM 2292 O O . GLU A 1 278 ? 17.173 -19.536 -71.164 1.00 76.75 278 GLU A O 1
ATOM 2297 N N . SER A 1 279 ? 16.755 -17.644 -70.021 1.00 71.81 279 SER A N 1
ATOM 2298 C CA . SER A 1 279 ? 17.402 -18.097 -68.787 1.00 71.81 279 SER A CA 1
ATOM 2299 C C . SER A 1 279 ? 16.579 -19.168 -68.063 1.00 71.81 279 SER A C 1
ATOM 2301 O O . SER A 1 279 ? 17.165 -20.141 -67.596 1.00 71.81 279 SER A O 1
ATOM 2303 N N . GLU A 1 280 ? 15.244 -19.080 -68.074 1.00 75.81 280 GLU A N 1
ATOM 2304 C CA . GLU A 1 280 ? 14.323 -20.069 -67.483 1.00 75.81 280 GLU A CA 1
ATOM 2305 C C . GLU A 1 280 ? 14.544 -21.487 -68.046 1.00 75.81 280 GLU A C 1
ATOM 2307 O O . GLU A 1 280 ? 14.439 -22.479 -67.326 1.00 75.81 280 GLU A O 1
ATOM 2312 N N . LYS A 1 281 ? 14.947 -21.605 -69.320 1.00 78.25 281 LYS A N 1
ATOM 2313 C CA . LYS A 1 281 ? 15.290 -22.897 -69.945 1.00 78.25 281 LYS A CA 1
ATOM 2314 C C . LYS A 1 281 ? 16.516 -23.574 -69.329 1.00 78.25 281 LYS A C 1
ATOM 2316 O O . LYS A 1 281 ? 16.676 -24.773 -69.507 1.00 78.25 281 LYS A O 1
ATOM 2321 N N . ARG A 1 282 ? 17.390 -22.820 -68.657 1.00 67.56 282 ARG A N 1
ATOM 2322 C CA . ARG A 1 282 ? 18.610 -23.336 -68.011 1.00 67.56 282 ARG A CA 1
ATOM 2323 C C . ARG A 1 282 ? 18.387 -23.753 -66.554 1.00 67.56 282 ARG A C 1
ATOM 2325 O O . ARG A 1 282 ? 19.328 -24.213 -65.922 1.00 67.56 282 ARG A O 1
ATOM 2332 N N . TRP A 1 283 ? 17.190 -23.516 -66.016 1.00 65.12 283 TRP A N 1
ATOM 2333 C CA . TRP A 1 283 ? 16.838 -23.756 -64.611 1.00 65.12 283 TRP A CA 1
ATOM 2334 C C . TRP A 1 283 ? 15.953 -25.009 -64.439 1.00 65.12 283 TRP A C 1
ATOM 2336 O O . TRP A 1 283 ? 15.490 -25.280 -63.334 1.00 65.12 283 TRP A O 1
ATOM 2346 N N . LYS A 1 284 ? 15.721 -25.763 -65.522 1.00 48.81 284 LYS A N 1
ATOM 2347 C CA . LYS A 1 284 ? 15.126 -27.108 -65.532 1.00 48.81 284 LYS A CA 1
ATOM 2348 C C . LYS A 1 284 ? 16.206 -28.147 -65.788 1.00 48.81 284 LYS A C 1
ATOM 2350 O O . LYS A 1 284 ? 16.059 -29.256 -65.238 1.00 48.81 284 LYS A O 1
#